Protein AF-A0A9P7PVK6-F1 (afdb_monomer_lite)

Sequence (314 aa):
MSELKLLRKELKEWRRRERVAKLEQEAAQERARAAKESARAAKESARADKESARAAKESARAAQERTRASREKHERLYGPWTVREYVEECHTLDGKIKVAAEFTLVTEGPVVDPGDRTRPRLIVPWKGFPQKQREILNKLPSDHKLPPDQAFPTRTDLRMSGGFMRRMLQPIESEYSLAMNREEAVTDPVESLMKEVRENAELMTSFGIDGDVKFERNVNHSGSTTHSHSTEPSGKNSIADEFCSIKRYPTGESEIVLAVQYKLPHELPLALLVAALDNTTELNLDTGIIDEDGEEFGPNNLLLQSSPNYFPPW

pLDDT: mean 74.03, std 19.31, range [25.23, 96.81]

Secondary structure (DSSP, 8-state):
--HHHHHHHHHHHHHHHHHHHHHHHHHHHHHHHHHHHHHHHHHHHHHHHHHHHHHHHHHHHHHHHHHHHHHHHHHHHHSPPBHHHHHHHHHHHHTTPPBP--------------TT----S-----TTHHHHHHHHHTTS-TTPBPP-SSSS--HHHHHTT-HHHHHHTS-B-SHHHHHHHHIIIIIHHHHHHHHHHHH-HHHHHHHT--EEEEEEE--------------S------SSSEEEEEEETTT--EEEEEEE----TTTS-HHHHHHHTTSSS---HHHHS--TTS---S-TTTSSS--S------

Foldseek 3Di:
DPVVVVVVVVVVVVVVVVVVVVVVVVVVVVVVVVVVVVVVVVVVVVVVVVVVVVVVVVVVVVVVVVVVVVVVVCCQFQNFDFQQRQVVLLVVLVVLAAADPDPPDPPPDPPPDCPPDDDAFFDEDPPCVVVVVVLLVVLRDRRDTQDNDPLRDTNCCSPPPHPLSVLLRDHPRDLVSVVSNCCSSPVSNVQSVVVVCQVDPSSCVSNVAQWHKDKDADPPDDDDDDDDDDPDDDDDDDPARMWIWTQHPPVRDIDTDDGHHGDGCLQPPPVNVVLRHVRPHTPPVVPQAADPVNPDGDRPDSPPPDDDDDDDDD

Organism: NCBI:txid1294629

Radius of gyration: 44.25 Å; chains: 1; bounding box: 104×49×149 Å

Structure (mmCIF, N/CA/C/O backbone):
data_AF-A0A9P7PVK6-F1
#
_entry.id   AF-A0A9P7PVK6-F1
#
loop_
_atom_site.group_PDB
_atom_site.id
_atom_site.type_symbol
_atom_site.label_atom_id
_atom_site.label_alt_id
_atom_site.label_comp_id
_atom_site.label_asym_id
_atom_site.label_entity_id
_atom_site.label_seq_id
_atom_site.pdbx_PDB_ins_code
_atom_site.Cartn_x
_atom_site.Cartn_y
_atom_site.Cartn_z
_atom_site.occupancy
_atom_site.B_iso_or_equiv
_atom_site.auth_seq_id
_atom_site.auth_comp_id
_atom_site.auth_asym_id
_atom_site.auth_atom_id
_atom_site.pdbx_PDB_model_num
ATOM 1 N N . MET A 1 1 ? -63.717 -12.917 101.588 1.00 56.19 1 MET A N 1
ATOM 2 C CA . MET A 1 1 ? -62.589 -11.982 101.313 1.00 56.19 1 MET A CA 1
ATOM 3 C C . MET A 1 1 ? -61.500 -12.554 100.385 1.00 56.19 1 MET A C 1
ATOM 5 O O . MET A 1 1 ? -60.755 -11.756 99.826 1.00 56.19 1 MET A O 1
ATOM 9 N N . SER A 1 2 ? -61.394 -13.881 100.190 1.00 70.50 2 SER A N 1
ATOM 10 C CA . SER A 1 2 ? -60.327 -14.515 99.383 1.00 70.50 2 SER A CA 1
ATOM 11 C C . SER A 1 2 ? -60.590 -14.497 97.861 1.00 70.50 2 SER A C 1
ATOM 13 O O . SER A 1 2 ? -59.737 -14.066 97.090 1.00 70.50 2 SER A O 1
ATOM 15 N N . GLU A 1 3 ? -61.806 -14.836 97.420 1.00 72.69 3 GLU A N 1
ATOM 16 C CA . GLU A 1 3 ? -62.153 -14.964 95.987 1.00 72.69 3 GLU A CA 1
ATOM 17 C C . GLU A 1 3 ? -62.162 -13.633 95.220 1.00 72.69 3 GLU A C 1
ATOM 19 O O . GLU A 1 3 ? -61.692 -13.544 94.089 1.00 72.69 3 GLU A O 1
ATOM 24 N N . LEU A 1 4 ? -62.616 -12.550 95.855 1.00 77.12 4 LEU A N 1
ATOM 25 C CA . LEU A 1 4 ? -62.683 -11.216 95.241 1.00 77.12 4 LEU A CA 1
ATOM 26 C C . LEU A 1 4 ? -61.283 -10.619 94.978 1.00 77.12 4 LEU A C 1
ATOM 28 O O . LEU A 1 4 ? -61.094 -9.825 94.055 1.00 77.12 4 LEU A O 1
ATOM 32 N N . LYS A 1 5 ? -60.276 -11.026 95.768 1.00 79.19 5 LYS A N 1
ATOM 33 C CA . LYS A 1 5 ? -58.863 -10.696 95.519 1.00 79.19 5 LYS A CA 1
ATOM 34 C C . LYS A 1 5 ? -58.293 -11.516 94.360 1.00 79.19 5 LYS A C 1
ATOM 36 O O . LYS A 1 5 ? -57.504 -10.970 93.588 1.00 79.19 5 LYS A O 1
ATOM 41 N N . LEU A 1 6 ? -58.709 -12.776 94.226 1.00 81.62 6 LEU A N 1
ATOM 42 C CA . LEU A 1 6 ? -58.293 -13.672 93.147 1.00 81.62 6 LEU A CA 1
ATOM 43 C C . LEU A 1 6 ? -58.815 -13.180 91.786 1.00 81.62 6 LEU A C 1
ATOM 45 O O . LEU A 1 6 ? -58.013 -12.917 90.894 1.00 81.62 6 LEU A O 1
ATOM 49 N N . LEU A 1 7 ? -60.114 -12.882 91.681 1.00 81.88 7 LEU A N 1
ATOM 50 C CA . LEU A 1 7 ? -60.740 -12.339 90.464 1.00 81.88 7 LEU A CA 1
ATOM 51 C C . LEU A 1 7 ? -60.149 -10.986 90.031 1.00 81.88 7 LEU A C 1
ATOM 53 O O . LEU A 1 7 ? -59.928 -10.737 88.847 1.00 81.88 7 LEU A O 1
ATOM 57 N N . ARG A 1 8 ? -59.820 -10.096 90.981 1.00 83.38 8 ARG A N 1
ATOM 58 C CA . ARG A 1 8 ? -59.115 -8.833 90.670 1.00 83.38 8 ARG A CA 1
ATOM 59 C C . ARG A 1 8 ? -57.700 -9.059 90.138 1.00 83.38 8 ARG A C 1
ATOM 61 O O . ARG A 1 8 ? -57.218 -8.248 89.344 1.00 83.38 8 ARG A O 1
ATOM 68 N N . LYS A 1 9 ? -57.020 -10.110 90.598 1.00 86.31 9 LYS A N 1
ATOM 69 C CA . LYS A 1 9 ? -55.680 -10.483 90.133 1.00 86.31 9 LYS A CA 1
ATOM 70 C C . LYS A 1 9 ? -55.752 -11.053 88.716 1.00 86.31 9 LYS A C 1
ATOM 72 O O . LYS A 1 9 ? -55.004 -10.599 87.857 1.00 86.31 9 LYS A O 1
ATOM 77 N N . GLU A 1 10 ? -56.714 -11.934 88.453 1.00 85.56 10 GLU A N 1
ATOM 78 C CA . GLU A 1 10 ? -56.974 -12.503 87.125 1.00 85.56 10 GLU A CA 1
ATOM 79 C C . GLU A 1 10 ? -57.381 -11.441 86.102 1.00 85.56 10 GLU A C 1
ATOM 81 O O . GLU A 1 10 ? -56.833 -11.412 85.004 1.00 85.56 10 GLU A O 1
ATOM 86 N N . LEU A 1 11 ? -58.247 -10.489 86.467 1.00 87.50 11 LEU A N 1
ATOM 87 C CA . LEU A 1 11 ? -58.632 -9.389 85.576 1.00 87.50 11 LEU A CA 1
ATOM 88 C C . LEU A 1 11 ? -57.443 -8.473 85.234 1.00 87.50 11 LEU A C 1
ATOM 90 O O . LEU A 1 11 ? -57.318 -7.995 84.104 1.00 87.50 11 LEU A O 1
ATOM 94 N N . LYS A 1 12 ? -56.545 -8.227 86.199 1.00 87.31 12 LYS A N 1
ATOM 95 C CA . LYS A 1 12 ? -55.296 -7.487 85.956 1.00 87.31 12 LYS A CA 1
ATOM 96 C C . LYS A 1 12 ? -54.350 -8.260 85.042 1.00 87.31 12 LYS A C 1
ATOM 98 O O . LYS A 1 12 ? -53.736 -7.645 84.171 1.00 87.31 12 LYS A O 1
ATOM 103 N N . GLU A 1 13 ? -54.232 -9.573 85.220 1.00 88.31 13 GLU A N 1
ATOM 104 C CA . GLU A 1 13 ? -53.440 -10.421 84.328 1.00 88.31 13 GLU A CA 1
ATOM 105 C C . GLU A 1 13 ? -54.018 -10.472 82.919 1.00 88.31 13 GLU A C 1
ATOM 107 O O . GLU A 1 13 ? -53.268 -10.323 81.958 1.00 88.31 13 GLU A O 1
ATOM 112 N N . TRP A 1 14 ? -55.335 -10.600 82.787 1.00 88.12 14 TRP A N 1
ATOM 113 C CA . TRP A 1 14 ? -56.027 -10.604 81.505 1.00 88.12 14 TRP A CA 1
ATOM 114 C C . TRP A 1 14 ? -55.814 -9.285 80.750 1.00 88.12 14 TRP A C 1
ATOM 116 O O . TRP A 1 14 ? -55.319 -9.303 79.626 1.00 88.12 14 TRP A O 1
ATOM 126 N N . ARG A 1 15 ? -56.002 -8.128 81.406 1.00 89.12 15 ARG A N 1
ATOM 127 C CA . ARG A 1 15 ? -55.674 -6.811 80.818 1.00 89.12 15 ARG A CA 1
ATOM 128 C C . ARG A 1 15 ? -54.185 -6.643 80.501 1.00 89.12 15 ARG A C 1
ATOM 130 O O . ARG A 1 15 ? -53.811 -5.861 79.627 1.00 89.12 15 ARG A O 1
ATOM 137 N N . ARG A 1 16 ? -53.294 -7.313 81.240 1.00 87.75 16 ARG A N 1
ATOM 138 C CA . ARG A 1 16 ? -51.858 -7.321 80.927 1.00 87.75 16 ARG A CA 1
ATOM 139 C C . ARG A 1 16 ? -51.593 -8.133 79.660 1.00 87.75 16 ARG A C 1
ATOM 141 O O . ARG A 1 16 ? -50.877 -7.635 78.804 1.00 87.75 16 ARG A O 1
ATOM 148 N N . ARG A 1 17 ? -52.194 -9.318 79.526 1.00 89.12 17 ARG A N 1
ATOM 149 C CA . ARG A 1 17 ? -52.084 -10.177 78.336 1.00 89.12 17 ARG A CA 1
ATOM 150 C C . ARG A 1 17 ? -52.669 -9.503 77.098 1.00 89.12 17 ARG A C 1
ATOM 152 O O . ARG A 1 17 ? -52.026 -9.516 76.063 1.00 89.12 17 ARG A O 1
ATOM 159 N N . GLU A 1 18 ? -53.813 -8.837 77.225 1.00 91.12 18 GLU A N 1
ATOM 160 C CA . GLU A 1 18 ? -54.447 -8.104 76.124 1.00 91.12 18 GLU A CA 1
ATOM 161 C C . GLU A 1 18 ? -53.584 -6.927 75.635 1.00 91.12 18 GLU A C 1
ATOM 163 O O . GLU A 1 18 ? -53.382 -6.761 74.434 1.00 91.12 18 GLU A O 1
ATOM 168 N N . ARG A 1 19 ? -52.987 -6.149 76.552 1.00 90.81 19 ARG A N 1
ATOM 169 C CA . ARG A 1 19 ? -52.031 -5.090 76.177 1.00 90.81 19 ARG A CA 1
ATOM 170 C C . ARG A 1 19 ? -50.767 -5.645 75.529 1.00 90.81 19 ARG A C 1
ATOM 172 O O . ARG A 1 19 ? -50.288 -5.050 74.574 1.00 90.81 19 ARG A O 1
ATOM 179 N N . VAL A 1 20 ? -50.233 -6.756 76.039 1.00 92.00 20 VAL A N 1
ATOM 180 C CA . VAL A 1 20 ? -49.061 -7.415 75.445 1.00 92.00 20 VAL A CA 1
ATOM 181 C C . VAL A 1 20 ? -49.390 -7.917 74.039 1.00 92.00 20 VAL A C 1
ATOM 183 O O . VAL A 1 20 ? -48.661 -7.584 73.118 1.00 92.00 20 VAL A O 1
ATOM 186 N N . ALA A 1 21 ? -50.524 -8.593 73.844 1.00 91.56 21 ALA A N 1
ATOM 187 C CA . ALA A 1 21 ? -50.959 -9.070 72.531 1.00 91.56 21 ALA A CA 1
ATOM 188 C C . ALA A 1 21 ? -51.165 -7.920 71.529 1.00 91.56 21 ALA A C 1
ATOM 190 O O . ALA A 1 21 ? -50.793 -8.035 70.363 1.00 91.56 21 ALA A O 1
ATOM 191 N N . LYS A 1 22 ? -51.713 -6.785 71.982 1.00 92.75 22 LYS A N 1
ATOM 192 C CA . LYS A 1 22 ? -51.885 -5.597 71.137 1.00 92.75 22 LYS A CA 1
ATOM 193 C C . LYS A 1 22 ? -50.542 -4.977 70.735 1.00 92.75 22 LYS A C 1
ATOM 195 O O . LYS A 1 22 ? -50.348 -4.670 69.563 1.00 92.75 22 LYS A O 1
ATOM 200 N N . LEU A 1 23 ? -49.600 -4.866 71.675 1.00 92.69 23 LEU A N 1
ATOM 201 C CA . LEU A 1 23 ? -48.239 -4.392 71.400 1.00 92.69 23 LEU A CA 1
ATOM 202 C C . LEU A 1 23 ? -47.465 -5.354 70.487 1.00 92.69 23 LEU A C 1
ATOM 204 O O . LEU A 1 23 ? -46.741 -4.910 69.603 1.00 92.69 23 LEU A O 1
ATOM 208 N N . GLU A 1 24 ? -47.636 -6.666 70.657 1.00 92.81 24 GLU A N 1
ATOM 209 C CA . GLU A 1 24 ? -47.054 -7.680 69.772 1.00 92.81 24 GLU A CA 1
ATOM 210 C C . GLU A 1 24 ? -47.624 -7.582 68.354 1.00 92.81 24 GLU A C 1
ATOM 212 O O . GLU A 1 24 ? -46.875 -7.680 67.383 1.00 92.81 24 GLU A O 1
ATOM 217 N N . GLN A 1 25 ? -48.930 -7.332 68.219 1.00 92.69 25 GLN A N 1
ATOM 218 C CA . GLN A 1 25 ? -49.576 -7.131 66.924 1.00 92.69 25 GLN A CA 1
ATOM 219 C C . GLN A 1 25 ? -49.090 -5.846 66.237 1.00 92.69 25 GLN A C 1
ATOM 221 O O . GLN A 1 25 ? -48.796 -5.869 65.041 1.00 92.69 25 GLN A O 1
ATOM 226 N N . GLU A 1 26 ? -48.972 -4.742 66.976 1.00 93.12 26 GLU A N 1
ATOM 227 C CA . GLU A 1 26 ? -48.429 -3.473 66.474 1.00 93.12 26 GLU A CA 1
ATOM 228 C C . GLU A 1 26 ? -46.958 -3.630 66.050 1.00 93.12 26 GLU A C 1
ATOM 230 O O . GLU A 1 26 ? -46.606 -3.283 64.921 1.00 93.12 26 GLU A O 1
ATOM 235 N N . ALA A 1 27 ? -46.126 -4.276 66.875 1.00 93.12 27 ALA A N 1
ATOM 236 C CA . ALA A 1 27 ? -44.731 -4.574 66.547 1.00 93.12 27 ALA A CA 1
ATOM 237 C C . ALA A 1 27 ? -44.596 -5.514 65.334 1.00 93.12 27 ALA A C 1
ATOM 239 O O . ALA A 1 27 ? -43.695 -5.348 64.509 1.00 93.12 27 ALA A O 1
ATOM 240 N N . ALA A 1 28 ? -45.489 -6.497 65.182 1.00 93.00 28 ALA A N 1
ATOM 241 C CA . ALA A 1 28 ? -45.516 -7.374 64.014 1.00 93.00 28 ALA A CA 1
ATOM 242 C C . ALA A 1 28 ? -45.906 -6.614 62.735 1.00 93.00 28 ALA A C 1
ATOM 244 O O . ALA A 1 28 ? -45.304 -6.836 61.681 1.00 93.00 28 ALA A O 1
ATOM 245 N N . GLN A 1 29 ? -46.870 -5.691 62.815 1.00 92.94 29 GLN A N 1
ATOM 246 C CA . GLN A 1 29 ? -47.240 -4.836 61.685 1.00 92.94 29 GLN A CA 1
ATOM 247 C C . GLN A 1 29 ? -46.110 -3.885 61.290 1.00 92.94 29 GLN A C 1
ATOM 249 O O . GLN A 1 29 ? -45.849 -3.718 60.099 1.00 92.94 29 GLN A O 1
ATOM 254 N N . GLU A 1 30 ? -45.423 -3.287 62.261 1.00 92.88 30 GLU A N 1
ATOM 255 C CA . GLU A 1 30 ? -44.281 -2.408 62.013 1.00 92.88 30 GLU A CA 1
ATOM 256 C C . GLU A 1 30 ? -43.120 -3.174 61.365 1.00 92.88 30 GLU A C 1
ATOM 258 O O . GLU A 1 30 ? -42.620 -2.764 60.317 1.00 92.88 30 GLU A O 1
ATOM 263 N N . ARG A 1 31 ? -42.785 -4.365 61.885 1.00 92.94 31 ARG A N 1
ATOM 264 C CA . ARG A 1 31 ? -41.799 -5.271 61.267 1.00 92.94 31 ARG A CA 1
ATOM 265 C C . ARG A 1 31 ? -42.179 -5.648 59.835 1.00 92.94 31 ARG A C 1
ATOM 267 O O . ARG A 1 31 ? -41.320 -5.651 58.956 1.00 92.94 31 ARG A O 1
ATOM 274 N N . ALA A 1 32 ? -43.456 -5.925 59.569 1.00 93.94 32 ALA A N 1
ATOM 275 C CA . ALA A 1 32 ? -43.928 -6.247 58.224 1.00 93.94 32 ALA A CA 1
ATOM 276 C C . ALA A 1 32 ? -43.844 -5.049 57.259 1.00 93.94 32 ALA A C 1
ATOM 278 O O . ALA A 1 32 ? -43.557 -5.235 56.073 1.00 93.94 32 ALA A O 1
ATOM 279 N N . ARG A 1 33 ? -44.078 -3.820 57.741 1.00 93.94 33 ARG A N 1
ATOM 280 C CA . ARG A 1 33 ? -43.909 -2.590 56.945 1.00 93.94 33 ARG A CA 1
ATOM 281 C C . ARG A 1 33 ? -42.435 -2.335 56.637 1.00 93.94 33 ARG A C 1
ATOM 283 O O . ARG A 1 33 ? -42.104 -2.185 55.463 1.00 93.94 33 ARG A O 1
ATOM 290 N N . ALA A 1 34 ? -41.566 -2.409 57.644 1.00 93.81 34 ALA A N 1
ATOM 291 C CA . ALA A 1 34 ? -40.121 -2.257 57.480 1.00 93.81 34 ALA A CA 1
ATOM 292 C C . ALA A 1 34 ? -39.539 -3.301 56.507 1.00 93.81 34 ALA A C 1
ATOM 294 O O . ALA A 1 34 ? -38.754 -2.964 55.623 1.00 93.81 34 ALA A O 1
ATOM 295 N N . ALA A 1 35 ? -39.988 -4.559 56.590 1.00 94.25 35 ALA A N 1
ATOM 296 C CA . ALA A 1 35 ? -39.577 -5.608 55.656 1.00 94.25 35 ALA A CA 1
ATOM 297 C C . ALA A 1 35 ? -40.027 -5.325 54.210 1.00 94.25 35 ALA A C 1
ATOM 299 O O . ALA A 1 35 ? -39.260 -5.536 53.272 1.00 94.25 35 ALA A O 1
ATOM 300 N N . LYS A 1 36 ? -41.252 -4.813 54.006 1.00 94.50 36 LYS A N 1
ATOM 301 C CA . LYS A 1 36 ? -41.738 -4.419 52.670 1.00 94.50 36 LYS A CA 1
ATOM 302 C C . LYS A 1 36 ? -40.951 -3.247 52.090 1.00 94.50 36 LYS A C 1
ATOM 304 O O . LYS A 1 36 ? -40.698 -3.234 50.888 1.00 94.50 36 LYS A O 1
ATOM 309 N N . GLU A 1 37 ? -40.597 -2.271 52.914 1.00 94.00 37 GLU A N 1
ATOM 310 C CA . GLU A 1 37 ? -39.823 -1.103 52.494 1.00 94.00 37 GLU A CA 1
ATOM 311 C C . GLU A 1 37 ? -38.382 -1.486 52.144 1.00 94.00 37 GLU A C 1
ATOM 313 O O . GLU A 1 37 ? -37.917 -1.172 51.050 1.00 94.00 37 GLU A O 1
ATOM 318 N N . SER A 1 38 ? -37.736 -2.298 52.986 1.00 91.44 38 SER A N 1
ATOM 319 C CA . SER A 1 38 ? -36.421 -2.881 52.697 1.00 91.44 38 SER A CA 1
ATOM 320 C C . SER A 1 38 ? -36.430 -3.706 51.403 1.00 91.44 38 SER A C 1
ATOM 322 O O . SER A 1 38 ? -35.553 -3.544 50.556 1.00 91.44 38 SER A O 1
ATOM 324 N N . ALA A 1 39 ? -37.469 -4.520 51.175 1.00 94.75 39 ALA A N 1
ATOM 325 C CA . ALA A 1 39 ? -37.612 -5.284 49.936 1.00 94.75 39 ALA A CA 1
ATOM 326 C C . ALA A 1 39 ? -37.813 -4.391 48.695 1.00 94.75 39 ALA A C 1
ATOM 328 O O . ALA A 1 39 ? -37.337 -4.726 47.608 1.00 94.75 39 ALA A O 1
ATOM 329 N N . ARG A 1 40 ? -38.511 -3.252 48.831 1.00 94.56 40 ARG A N 1
ATOM 330 C CA . ARG A 1 40 ? -38.657 -2.266 47.746 1.00 94.56 40 ARG A CA 1
ATOM 331 C C . ARG A 1 40 ? -37.328 -1.585 47.434 1.00 94.56 40 ARG A C 1
ATOM 333 O O . ARG A 1 40 ? -36.947 -1.577 46.267 1.00 94.56 40 ARG A O 1
ATOM 340 N N . ALA A 1 41 ? -36.612 -1.119 48.455 1.00 94.62 41 ALA A N 1
ATOM 341 C CA . ALA A 1 41 ? -35.295 -0.504 48.304 1.00 94.62 41 ALA A CA 1
ATOM 342 C C . ALA A 1 41 ? -34.288 -1.469 47.653 1.00 94.62 41 ALA A C 1
ATOM 344 O O . ALA A 1 41 ? -33.599 -1.103 46.703 1.00 94.62 41 ALA A O 1
ATOM 345 N N . ALA A 1 42 ? -34.270 -2.740 48.072 1.00 94.44 42 ALA A N 1
ATOM 346 C CA . ALA A 1 42 ? -33.420 -3.764 47.464 1.00 94.44 42 ALA A CA 1
ATOM 347 C C . ALA A 1 42 ? -33.758 -4.005 45.981 1.00 94.44 42 ALA A C 1
ATOM 349 O O . ALA A 1 42 ? -32.864 -4.154 45.148 1.00 94.44 42 ALA A O 1
ATOM 350 N N . LYS A 1 43 ? -35.049 -4.009 45.620 1.00 94.94 43 LYS A N 1
ATOM 351 C CA . LYS A 1 43 ? -35.490 -4.165 44.226 1.00 94.94 43 LYS A CA 1
ATOM 352 C C . LYS A 1 43 ? -35.118 -2.961 43.359 1.00 94.94 43 LYS A C 1
ATOM 354 O O . LYS A 1 43 ? -34.835 -3.140 42.177 1.00 94.94 43 LYS A O 1
ATOM 359 N N . GLU A 1 44 ? -35.157 -1.759 43.918 1.00 94.62 44 GLU A N 1
ATOM 360 C CA . GLU A 1 44 ? -34.766 -0.530 43.230 1.00 94.62 44 GLU A CA 1
ATOM 361 C C . GLU A 1 44 ? -33.250 -0.465 43.016 1.00 94.62 44 GLU A C 1
ATOM 363 O O . GLU A 1 44 ? -32.819 -0.277 41.880 1.00 94.62 44 GLU A O 1
ATOM 368 N N . SER A 1 45 ? -32.453 -0.783 44.043 1.00 92.62 45 SER A N 1
ATOM 369 C CA . SER A 1 45 ? -30.995 -0.929 43.915 1.00 92.62 45 SER A CA 1
ATOM 370 C C . SER A 1 45 ? -30.631 -1.963 42.848 1.00 92.62 45 SER A C 1
ATOM 372 O O . SER A 1 45 ? -29.878 -1.665 41.930 1.00 92.62 45 SER A O 1
ATOM 374 N N . ALA A 1 46 ? -31.260 -3.144 42.868 1.00 95.12 46 ALA A N 1
ATOM 375 C CA . ALA A 1 46 ? -31.005 -4.179 41.866 1.00 95.12 46 ALA A CA 1
ATOM 376 C C . ALA A 1 46 ? -31.388 -3.753 40.434 1.00 95.12 46 ALA A C 1
ATOM 378 O O . ALA A 1 46 ? -30.817 -4.249 39.459 1.00 95.12 46 ALA A O 1
ATOM 379 N N . ARG A 1 47 ? -32.371 -2.854 40.272 1.00 95.25 47 ARG A N 1
ATOM 380 C CA . ARG A 1 47 ? -32.711 -2.268 38.965 1.00 95.25 47 ARG A CA 1
ATOM 381 C C . ARG A 1 47 ? -31.651 -1.268 38.518 1.00 95.25 47 ARG A C 1
ATOM 383 O O . ARG A 1 47 ? -31.224 -1.368 37.370 1.00 95.25 47 ARG A O 1
ATOM 390 N N . ALA A 1 48 ? -31.211 -0.385 39.412 1.00 95.25 48 ALA A N 1
ATOM 391 C CA . ALA A 1 48 ? -30.144 0.574 39.143 1.00 95.25 48 ALA A CA 1
ATOM 392 C C . ALA A 1 48 ? -28.827 -0.135 38.780 1.00 95.25 48 ALA A C 1
ATOM 394 O O . ALA A 1 48 ? -28.205 0.203 37.775 1.00 95.25 48 ALA A O 1
ATOM 395 N N . ASP A 1 49 ? -28.461 -1.195 39.505 1.00 95.00 49 ASP A N 1
ATOM 396 C CA . ASP A 1 49 ? -27.270 -2.002 39.214 1.00 95.00 49 ASP A CA 1
ATOM 397 C C . ASP A 1 49 ? -27.364 -2.665 37.835 1.00 95.00 49 ASP A C 1
ATOM 399 O O . ASP A 1 49 ? -26.402 -2.684 37.065 1.00 95.00 49 ASP A O 1
ATOM 403 N N . LYS A 1 50 ? -28.547 -3.180 37.476 1.00 95.69 50 LYS A N 1
ATOM 404 C CA . LYS A 1 50 ? -28.785 -3.792 36.163 1.00 95.69 50 LYS A CA 1
ATOM 405 C C . LYS A 1 50 ? -28.727 -2.770 35.027 1.00 95.69 50 LYS A C 1
ATOM 407 O O . LYS A 1 50 ? -28.273 -3.114 33.936 1.00 95.69 50 LYS A O 1
ATOM 412 N N . GLU A 1 51 ? -29.209 -1.553 35.250 1.00 94.94 51 GLU A N 1
ATOM 413 C CA . GLU A 1 51 ? -29.141 -0.460 34.279 1.00 94.94 51 GLU A CA 1
ATOM 414 C C . GLU A 1 51 ? -27.704 0.038 34.103 1.00 94.94 51 GLU A C 1
ATOM 416 O O . GLU A 1 51 ? -27.215 0.089 32.975 1.00 94.94 51 GLU A O 1
ATOM 421 N N . SER A 1 52 ? -26.985 0.260 35.205 1.00 93.62 52 SER A N 1
ATOM 422 C CA . SER A 1 52 ? -25.560 0.604 35.202 1.00 93.62 52 SER A CA 1
ATOM 423 C C . SER A 1 52 ? -24.720 -0.463 34.491 1.00 93.62 52 SER A C 1
ATOM 425 O O . SER A 1 52 ? -23.925 -0.151 33.604 1.00 93.62 52 SER A O 1
ATOM 427 N N . ALA A 1 53 ? -24.968 -1.749 34.764 1.00 96.06 53 ALA A N 1
ATOM 428 C CA . ALA A 1 53 ? -24.291 -2.851 34.081 1.00 96.06 53 ALA A CA 1
ATOM 429 C C . ALA A 1 53 ? -24.596 -2.899 32.571 1.00 96.06 53 ALA A C 1
ATOM 431 O O . ALA A 1 53 ? -23.729 -3.258 31.771 1.00 96.06 53 ALA A O 1
ATOM 432 N N . ARG A 1 54 ? -25.818 -2.537 32.154 1.00 95.88 54 ARG A N 1
ATOM 433 C CA . ARG A 1 54 ? -26.181 -2.432 30.730 1.00 95.88 54 ARG A CA 1
ATOM 434 C C . ARG A 1 54 ? -25.464 -1.266 30.059 1.00 95.88 54 ARG A C 1
ATOM 436 O O . ARG A 1 54 ? -24.854 -1.487 29.016 1.00 95.88 54 ARG A O 1
ATOM 443 N N . ALA A 1 55 ? -25.476 -0.088 30.680 1.00 95.88 55 ALA A N 1
ATOM 444 C CA . ALA A 1 55 ? -24.778 1.094 30.182 1.00 95.88 55 ALA A CA 1
ATOM 445 C C . ALA A 1 55 ? -23.262 0.851 30.072 1.00 95.88 55 ALA A C 1
ATOM 447 O O . ALA A 1 55 ? -22.650 1.160 29.051 1.00 95.88 55 ALA A O 1
ATOM 448 N N . ALA A 1 56 ? -22.659 0.200 31.073 1.00 96.25 56 ALA A N 1
ATOM 449 C CA . ALA A 1 56 ? -21.250 -0.185 31.046 1.00 96.25 56 ALA A CA 1
ATOM 450 C C . ALA A 1 56 ? -20.939 -1.159 29.896 1.00 96.25 56 ALA A C 1
ATOM 452 O O . ALA A 1 56 ? -19.943 -0.995 29.191 1.00 96.25 56 ALA A O 1
ATOM 453 N N . LYS A 1 57 ? -21.808 -2.150 29.657 1.00 96.62 57 LYS A N 1
ATOM 454 C CA . LYS A 1 57 ? -21.651 -3.105 28.551 1.00 96.62 57 LYS A CA 1
ATOM 455 C C . LYS A 1 57 ? -21.779 -2.440 27.179 1.00 96.62 57 LYS A C 1
ATOM 457 O O . LYS A 1 57 ? -21.061 -2.816 26.257 1.00 96.62 57 LYS A O 1
ATOM 462 N N . GLU A 1 58 ? -22.695 -1.491 27.029 1.00 96.06 58 GLU A N 1
ATOM 463 C CA . GLU A 1 58 ? -22.879 -0.740 25.787 1.00 96.06 58 GLU A CA 1
ATOM 464 C C . GLU A 1 58 ? -21.686 0.177 25.501 1.00 96.06 58 GLU A C 1
ATOM 466 O O . GLU A 1 58 ? -21.119 0.120 24.412 1.00 96.06 58 GLU A O 1
ATOM 471 N N . SER A 1 59 ? -21.220 0.915 26.511 1.00 94.62 59 SER A N 1
ATOM 472 C CA . SER A 1 59 ? -20.009 1.737 26.420 1.00 94.62 59 SER A CA 1
ATOM 473 C C . SER A 1 59 ? -18.773 0.903 26.056 1.00 94.62 59 SER A C 1
ATOM 475 O O . SER A 1 59 ? -18.015 1.266 25.156 1.00 94.62 59 SER A O 1
ATOM 477 N N . ALA A 1 60 ? -18.608 -0.276 26.669 1.00 96.62 60 ALA A N 1
ATOM 478 C CA . ALA A 1 60 ? -17.517 -1.193 26.341 1.00 96.62 60 ALA A CA 1
ATOM 479 C C . ALA A 1 60 ? -17.575 -1.688 24.884 1.00 96.62 60 ALA A C 1
ATOM 481 O O . ALA A 1 60 ? -16.543 -1.766 24.218 1.00 96.62 60 ALA A O 1
ATOM 482 N N . ARG A 1 61 ? -18.775 -1.982 24.361 1.00 96.81 61 ARG A N 1
ATOM 483 C CA . ARG A 1 61 ? -18.963 -2.366 22.951 1.00 96.81 61 ARG A CA 1
ATOM 484 C C . ARG A 1 61 ? -18.613 -1.223 22.004 1.00 96.81 61 ARG A C 1
ATOM 486 O O . ARG A 1 61 ? -17.853 -1.445 21.067 1.00 96.81 61 ARG A O 1
ATOM 493 N N . ALA A 1 62 ? -19.093 -0.013 22.283 1.00 96.69 62 ALA A N 1
ATOM 494 C CA . ALA A 1 62 ? -18.780 1.166 21.479 1.00 96.69 62 ALA A CA 1
ATOM 495 C C . ALA A 1 62 ? -17.269 1.474 21.474 1.00 96.69 62 ALA A C 1
ATOM 497 O O . ALA A 1 62 ? -16.693 1.784 20.431 1.00 96.69 62 ALA A O 1
ATOM 498 N N . ALA A 1 63 ? -16.592 1.328 22.619 1.00 96.44 63 ALA A N 1
ATOM 499 C CA . ALA A 1 63 ? -15.142 1.494 22.719 1.00 96.44 63 ALA A CA 1
ATOM 500 C C . ALA A 1 63 ? -14.371 0.424 21.924 1.00 96.44 63 ALA A C 1
ATOM 502 O O . ALA A 1 63 ? -13.389 0.741 21.241 1.00 96.44 63 ALA A O 1
ATOM 503 N N . GLN A 1 64 ? -14.830 -0.832 21.963 1.00 96.44 64 GLN A N 1
ATOM 504 C CA . GLN A 1 64 ? -14.247 -1.925 21.185 1.00 96.44 64 GLN A CA 1
ATOM 505 C C . GLN A 1 64 ? -14.414 -1.690 19.679 1.00 96.44 64 GLN A C 1
ATOM 507 O O . GLN A 1 64 ? -13.454 -1.840 18.924 1.00 96.44 64 GLN A O 1
ATOM 512 N N . GLU A 1 65 ? -15.605 -1.283 19.244 1.00 95.94 65 GLU A N 1
ATOM 513 C CA . GLU A 1 65 ? -15.892 -0.979 17.842 1.00 95.94 65 GLU A CA 1
ATOM 514 C C . GLU A 1 65 ? -15.058 0.203 17.342 1.00 95.94 65 GLU A C 1
ATOM 516 O O . GLU A 1 65 ? -14.449 0.121 16.278 1.00 95.94 65 GLU A O 1
ATOM 521 N N . ARG A 1 66 ? -14.912 1.261 18.148 1.00 95.81 66 ARG A N 1
ATOM 522 C CA . ARG A 1 66 ? -14.053 2.405 17.813 1.00 95.81 66 ARG A CA 1
ATOM 523 C C . ARG A 1 66 ? -12.583 2.010 17.688 1.00 95.81 66 ARG A C 1
ATOM 525 O O . ARG A 1 66 ? -11.901 2.463 16.771 1.00 95.81 66 ARG A O 1
ATOM 532 N N . THR A 1 67 ? -12.100 1.146 18.579 1.00 96.12 67 THR A N 1
ATOM 533 C CA . THR A 1 67 ? -10.733 0.606 18.509 1.00 96.12 67 THR A CA 1
ATOM 534 C C . THR A 1 67 ? -10.538 -0.223 17.243 1.00 96.12 67 THR A C 1
ATOM 536 O O . THR A 1 67 ? -9.546 -0.052 16.536 1.00 96.12 67 THR A O 1
ATOM 539 N N . ARG A 1 68 ? -11.510 -1.082 16.917 1.00 96.00 68 ARG A N 1
ATOM 540 C CA . ARG A 1 68 ? -11.496 -1.894 15.700 1.00 96.00 68 ARG A CA 1
ATOM 541 C C . ARG A 1 68 ? -11.495 -1.025 14.445 1.00 96.00 68 ARG A C 1
ATOM 543 O O . ARG A 1 68 ? -10.618 -1.201 13.609 1.00 96.00 68 ARG A O 1
ATOM 550 N N . ALA A 1 69 ? -12.395 -0.050 14.355 1.00 95.62 69 ALA A N 1
ATOM 551 C CA . ALA A 1 69 ? -12.466 0.877 13.231 1.00 95.62 69 ALA A CA 1
ATOM 552 C C . ALA A 1 69 ? -11.171 1.693 13.078 1.00 95.62 69 ALA A C 1
ATOM 554 O O . ALA A 1 69 ? -10.697 1.908 11.965 1.00 95.62 69 ALA A O 1
ATOM 555 N N . SER A 1 70 ? -10.556 2.114 14.190 1.00 94.19 70 SER A N 1
ATOM 556 C CA . SER A 1 70 ? -9.262 2.804 14.166 1.00 94.19 70 SER A CA 1
ATOM 557 C C . SER A 1 70 ? -8.150 1.901 13.635 1.00 94.19 70 SER A C 1
ATOM 559 O O . SER A 1 70 ? -7.333 2.354 12.837 1.00 94.19 70 SER A O 1
ATOM 561 N N . ARG A 1 71 ? -8.127 0.627 14.045 1.00 93.38 71 ARG A N 1
ATOM 562 C CA . ARG A 1 71 ? -7.148 -0.352 13.562 1.00 93.38 71 ARG A CA 1
ATOM 563 C C . ARG A 1 71 ? -7.345 -0.653 12.080 1.00 93.38 71 ARG A C 1
ATOM 565 O O . ARG A 1 71 ? -6.374 -0.640 11.340 1.00 93.38 71 ARG A O 1
ATOM 572 N N . GLU A 1 72 ? -8.583 -0.862 11.641 1.00 92.88 72 GLU A N 1
ATOM 573 C CA . GLU A 1 72 ? -8.916 -1.095 10.230 1.00 92.88 72 GLU A CA 1
ATOM 574 C C . GLU A 1 72 ? -8.562 0.120 9.363 1.00 92.88 72 GLU A C 1
ATOM 576 O O . GLU A 1 72 ? -8.001 -0.035 8.282 1.00 92.88 72 GLU A O 1
ATOM 581 N N . LYS A 1 73 ? -8.807 1.344 9.850 1.00 90.25 73 LYS A N 1
ATOM 582 C CA . LYS A 1 73 ? -8.386 2.570 9.159 1.00 90.25 73 LYS A CA 1
ATOM 583 C C . LYS A 1 73 ? -6.864 2.687 9.082 1.00 90.25 73 LYS A C 1
ATOM 585 O O . LYS A 1 73 ? -6.351 3.075 8.039 1.00 90.25 73 LYS A O 1
ATOM 590 N N . HIS A 1 74 ? -6.155 2.372 10.164 1.00 89.62 74 HIS A N 1
ATOM 591 C CA . HIS A 1 74 ? -4.696 2.394 10.181 1.00 89.62 74 HIS A CA 1
ATOM 592 C C . HIS A 1 74 ? -4.113 1.361 9.210 1.00 89.62 74 HIS A C 1
ATOM 594 O O . HIS A 1 74 ? -3.280 1.712 8.384 1.00 89.62 74 HIS A O 1
ATOM 600 N N . GLU A 1 75 ? -4.600 0.119 9.248 1.00 89.06 75 GLU A N 1
ATOM 601 C CA . GLU A 1 75 ? -4.217 -0.942 8.308 1.00 89.06 75 GLU A CA 1
ATOM 602 C C . GLU A 1 75 ? -4.496 -0.524 6.860 1.00 89.06 75 GLU A C 1
ATOM 604 O O . GLU A 1 75 ? -3.657 -0.683 5.984 1.00 89.06 75 GLU A O 1
ATOM 609 N N . ARG A 1 76 ? -5.645 0.105 6.602 1.00 85.69 76 ARG A N 1
ATOM 610 C CA . ARG A 1 76 ? -5.985 0.606 5.269 1.00 85.69 76 ARG A CA 1
ATOM 611 C C . ARG A 1 76 ? -5.072 1.734 4.790 1.00 85.69 76 ARG A C 1
ATOM 613 O O . ARG A 1 76 ? -4.983 1.930 3.590 1.00 85.69 76 ARG A O 1
ATOM 620 N N . LEU A 1 77 ? -4.468 2.526 5.672 1.00 86.00 77 LEU A N 1
ATOM 621 C CA . LEU A 1 77 ? -3.670 3.702 5.290 1.00 86.00 77 LEU A CA 1
ATOM 622 C C . LEU A 1 77 ? -2.161 3.440 5.283 1.00 86.00 77 LEU A C 1
ATOM 624 O O . LEU A 1 77 ? -1.448 4.042 4.481 1.00 86.00 77 LEU A O 1
ATOM 628 N N . TYR A 1 78 ? -1.700 2.557 6.165 1.00 85.56 78 TYR A N 1
ATOM 629 C CA . TYR A 1 78 ? -0.285 2.293 6.438 1.00 85.56 78 TYR A CA 1
ATOM 630 C C . TYR A 1 78 ? 0.080 0.809 6.334 1.00 85.56 78 TYR A C 1
ATOM 632 O O . TYR A 1 78 ? 1.241 0.454 6.507 1.00 85.56 78 TYR A O 1
ATOM 640 N N . GLY A 1 79 ? -0.899 -0.066 6.101 1.00 87.19 79 GLY A N 1
ATOM 641 C CA . GLY A 1 79 ? -0.641 -1.471 5.823 1.00 87.19 79 GLY A CA 1
ATOM 642 C C . GLY A 1 79 ? 0.023 -1.659 4.457 1.00 87.19 79 GLY A C 1
ATOM 643 O O . GLY A 1 79 ? -0.005 -0.749 3.618 1.00 87.19 79 GLY A O 1
ATOM 644 N N . PRO A 1 80 ? 0.598 -2.847 4.218 1.00 88.50 80 PRO A N 1
ATOM 645 C CA . PRO A 1 80 ? 1.287 -3.149 2.974 1.00 88.50 80 PRO A CA 1
ATOM 646 C C . PRO A 1 80 ? 0.346 -3.021 1.775 1.00 88.50 80 PRO A C 1
ATOM 648 O O . PRO A 1 80 ? -0.883 -3.160 1.874 1.00 88.50 80 PRO A O 1
ATOM 651 N N . TRP A 1 81 ? 0.930 -2.739 0.623 1.00 88.00 81 TRP A N 1
ATOM 652 C CA . TRP A 1 81 ? 0.219 -2.804 -0.642 1.00 88.00 81 TRP A CA 1
ATOM 653 C C . TRP A 1 81 ? 0.087 -4.246 -1.086 1.00 88.00 81 TRP A C 1
ATOM 655 O O . TRP A 1 81 ? 1.004 -5.036 -0.888 1.00 88.00 81 TRP A O 1
ATOM 665 N N . THR A 1 82 ? -1.015 -4.588 -1.738 1.00 89.19 82 THR A N 1
ATOM 666 C CA . THR A 1 82 ? -0.955 -5.678 -2.711 1.00 89.19 82 THR A CA 1
ATOM 667 C C . THR A 1 82 ? -0.377 -5.158 -4.025 1.00 89.19 82 THR A C 1
ATOM 669 O O . THR A 1 82 ? -0.518 -3.973 -4.340 1.00 89.19 82 THR A O 1
ATOM 672 N N . VAL A 1 83 ? 0.238 -6.039 -4.815 1.00 85.44 83 VAL A N 1
ATOM 673 C CA . VAL A 1 83 ? 0.737 -5.709 -6.163 1.00 85.44 83 VAL A CA 1
ATOM 674 C C . VAL A 1 83 ? -0.350 -5.034 -7.000 1.00 85.44 83 VAL A C 1
ATOM 676 O O . VAL A 1 83 ? -0.096 -4.013 -7.635 1.00 85.44 83 VAL A O 1
ATOM 679 N N . ARG A 1 84 ? -1.581 -5.561 -6.962 1.00 87.56 84 ARG A N 1
ATOM 680 C CA . ARG A 1 84 ? -2.716 -4.973 -7.684 1.00 87.56 84 ARG A CA 1
ATOM 681 C C . ARG A 1 84 ? -2.989 -3.537 -7.256 1.00 87.56 84 ARG A C 1
ATOM 683 O O . ARG A 1 84 ? -3.059 -2.662 -8.110 1.00 87.56 84 ARG A O 1
ATOM 690 N N . GLU A 1 85 ? -3.161 -3.307 -5.956 1.00 88.50 85 GLU A N 1
ATOM 691 C CA . GLU A 1 85 ? -3.511 -1.979 -5.447 1.00 88.50 85 GLU A CA 1
ATOM 692 C C . GLU A 1 85 ? -2.429 -0.948 -5.770 1.00 88.50 85 GLU A C 1
ATOM 694 O O . GLU A 1 85 ? -2.756 0.185 -6.109 1.00 88.50 85 GLU A O 1
ATOM 699 N N . TYR A 1 86 ? -1.154 -1.338 -5.680 1.00 85.12 86 TYR A N 1
ATOM 700 C CA . TYR A 1 86 ? -0.042 -0.451 -6.006 1.00 85.12 86 TYR A CA 1
ATOM 701 C C . TYR A 1 86 ? -0.046 -0.070 -7.491 1.00 85.12 86 TYR A C 1
ATOM 703 O O . TYR A 1 86 ? -0.028 1.112 -7.822 1.00 85.12 86 TYR A O 1
ATOM 711 N N . VAL A 1 87 ? -0.162 -1.054 -8.391 1.00 83.56 87 VAL A N 1
ATOM 712 C CA . VAL A 1 87 ? -0.188 -0.814 -9.845 1.00 83.56 87 VAL A CA 1
ATOM 713 C C . VAL A 1 87 ? -1.400 0.025 -10.263 1.00 83.56 87 VAL A C 1
ATOM 715 O O . VAL A 1 87 ? -1.260 0.930 -11.085 1.00 83.56 87 VAL A O 1
ATOM 718 N N . GLU A 1 88 ? -2.583 -0.233 -9.698 1.00 86.25 88 GLU A N 1
ATOM 719 C CA . GLU A 1 88 ? -3.792 0.563 -9.961 1.00 86.25 88 GLU A CA 1
ATOM 720 C C . GLU A 1 88 ? -3.629 2.024 -9.510 1.00 86.25 88 GLU A C 1
ATOM 722 O O . GLU A 1 88 ? -4.046 2.951 -10.217 1.00 86.25 88 GLU A O 1
ATOM 727 N N . GLU A 1 89 ? -2.998 2.251 -8.354 1.00 84.19 89 GLU A N 1
ATOM 728 C CA . GLU A 1 89 ? -2.726 3.601 -7.861 1.00 84.19 89 GLU A CA 1
ATOM 729 C C . GLU A 1 89 ? -1.688 4.312 -8.742 1.00 84.19 89 GLU A C 1
ATOM 731 O O . GLU A 1 89 ? -1.931 5.447 -9.154 1.00 84.19 89 GLU A O 1
ATOM 736 N N . CYS A 1 90 ? -0.590 3.642 -9.113 1.00 79.31 90 CYS A N 1
ATOM 737 C CA . CYS A 1 90 ? 0.408 4.187 -10.038 1.00 79.31 90 CYS A CA 1
ATOM 738 C C . CYS A 1 90 ? -0.209 4.542 -11.393 1.00 79.31 90 CYS A C 1
ATOM 740 O O . CYS A 1 90 ? -0.007 5.647 -11.882 1.00 79.31 90 CYS A O 1
ATOM 742 N N . HIS A 1 91 ? -1.048 3.673 -11.964 1.00 82.81 91 HIS A N 1
ATOM 743 C CA . HIS A 1 91 ? -1.739 3.960 -13.223 1.00 82.81 91 HIS A CA 1
ATOM 744 C C . HIS A 1 91 ? -2.649 5.196 -13.123 1.00 82.81 91 HIS A C 1
ATOM 746 O O . HIS A 1 91 ? -2.698 6.034 -14.024 1.00 82.81 91 HIS A O 1
ATOM 752 N N . THR A 1 92 ? -3.341 5.348 -11.991 1.00 83.44 92 THR A N 1
ATOM 753 C CA . THR A 1 92 ? -4.172 6.528 -11.714 1.00 83.44 92 THR A CA 1
ATOM 754 C C . THR A 1 92 ? -3.336 7.807 -11.586 1.00 83.44 92 THR A C 1
ATOM 756 O O . THR A 1 92 ? -3.820 8.895 -11.912 1.00 83.44 92 THR A O 1
ATOM 759 N N . LEU A 1 93 ? -2.105 7.705 -11.078 1.00 77.81 93 LEU A N 1
ATOM 760 C CA . LEU A 1 93 ? -1.169 8.824 -10.958 1.00 77.81 93 LEU A CA 1
ATOM 761 C C . LEU A 1 93 ? -0.530 9.185 -12.301 1.00 77.81 93 LEU A C 1
ATOM 763 O O . LEU A 1 93 ? -0.452 10.373 -12.610 1.00 77.81 93 LEU A O 1
ATOM 767 N N . ASP A 1 94 ? -0.172 8.196 -13.118 1.00 77.94 94 ASP A N 1
ATOM 768 C CA . ASP A 1 94 ? 0.382 8.398 -14.460 1.00 77.94 94 ASP A CA 1
ATOM 769 C C . ASP A 1 94 ? -0.560 9.229 -15.339 1.00 77.94 94 ASP A C 1
ATOM 771 O O . ASP A 1 94 ? -0.129 10.164 -16.012 1.00 77.94 94 ASP A O 1
ATOM 775 N N . GLY A 1 95 ? -1.873 8.986 -15.252 1.00 78.06 95 GLY A N 1
ATOM 776 C CA . GLY A 1 95 ? -2.881 9.788 -15.955 1.00 78.06 95 GLY A CA 1
ATOM 777 C C . GLY A 1 95 ? -2.994 11.250 -15.489 1.00 78.06 95 GLY A C 1
ATOM 778 O O . GLY A 1 95 ? -3.674 12.046 -16.134 1.00 78.06 95 GLY A O 1
ATOM 779 N N . LYS A 1 96 ? -2.359 11.623 -14.370 1.00 80.50 96 LYS A N 1
ATOM 780 C CA . LYS A 1 96 ? -2.345 12.994 -13.824 1.00 80.50 96 LYS A CA 1
ATOM 781 C C . LYS A 1 96 ? -1.027 13.722 -14.076 1.00 80.50 96 LYS A C 1
ATOM 783 O O . LYS A 1 96 ? -0.935 14.904 -13.729 1.00 80.50 96 LYS A O 1
ATOM 788 N N . ILE A 1 97 ? -0.020 13.041 -14.628 1.00 77.62 97 ILE A N 1
ATOM 789 C CA . ILE A 1 97 ? 1.267 13.648 -14.965 1.00 77.62 97 ILE A CA 1
ATOM 790 C C . ILE A 1 97 ? 1.018 14.799 -15.938 1.00 77.62 97 ILE A C 1
ATOM 792 O O . ILE A 1 97 ? 0.332 14.655 -16.951 1.00 77.62 97 ILE A O 1
ATOM 796 N N . LYS A 1 98 ? 1.573 15.966 -15.612 1.00 73.00 98 LYS A N 1
ATOM 797 C CA . LYS A 1 98 ? 1.520 17.136 -16.483 1.00 73.00 98 LYS A CA 1
ATOM 798 C C . LYS A 1 98 ? 2.784 17.176 -17.321 1.00 73.00 98 LYS A C 1
ATOM 800 O O . LYS A 1 98 ? 3.890 17.168 -16.790 1.00 73.00 98 LYS A O 1
ATOM 805 N N . VAL A 1 99 ? 2.609 17.260 -18.627 1.00 71.50 99 VAL A N 1
ATOM 806 C CA . VAL A 1 99 ? 3.693 17.542 -19.564 1.00 71.50 99 VAL A CA 1
ATOM 807 C C . VAL A 1 99 ? 3.642 19.032 -19.871 1.00 71.50 99 VAL A C 1
ATOM 809 O O . VAL A 1 99 ? 2.566 19.551 -20.179 1.00 71.50 99 VAL A O 1
ATOM 812 N N . ALA A 1 100 ? 4.770 19.732 -19.750 1.00 65.88 100 ALA A N 1
ATOM 813 C CA . ALA A 1 100 ? 4.840 21.124 -20.176 1.00 65.88 100 ALA A CA 1
ATOM 814 C C . ALA A 1 100 ? 4.629 21.191 -21.700 1.00 65.88 100 ALA A C 1
ATOM 816 O O . ALA A 1 100 ? 5.383 20.589 -22.461 1.00 65.88 100 ALA A O 1
ATOM 817 N N . ALA A 1 101 ? 3.564 21.872 -22.131 1.00 58.12 101 ALA A N 1
ATOM 818 C CA . ALA A 1 101 ? 3.203 22.015 -23.545 1.00 58.12 101 ALA A CA 1
ATOM 819 C C . ALA A 1 101 ? 3.756 23.306 -24.178 1.00 58.12 101 ALA A C 1
ATOM 821 O O . ALA A 1 101 ? 3.767 23.433 -25.398 1.00 58.12 101 ALA A O 1
ATOM 822 N N . GLU A 1 102 ? 4.190 24.268 -23.358 1.00 54.19 102 GLU A N 1
ATOM 823 C CA . GLU A 1 102 ? 4.800 25.517 -23.818 1.00 54.19 102 GLU A CA 1
ATOM 824 C C . GLU A 1 102 ? 6.319 25.338 -23.893 1.00 54.19 102 GLU A C 1
ATOM 826 O O . GLU A 1 102 ? 7.023 25.322 -22.884 1.00 54.19 102 GLU A O 1
ATOM 831 N N . PHE A 1 103 ? 6.816 25.158 -25.114 1.00 54.38 103 PHE A N 1
ATOM 832 C CA . PHE A 1 103 ? 8.220 24.885 -25.413 1.00 54.38 103 PHE A CA 1
ATOM 833 C C . PHE A 1 103 ? 9.009 26.191 -25.564 1.00 54.38 103 PHE A C 1
ATOM 835 O O . PHE A 1 103 ? 9.448 26.547 -26.650 1.00 54.38 103 PHE A O 1
ATOM 842 N N . THR A 1 104 ? 9.166 26.948 -24.477 1.00 48.59 104 THR A N 1
ATOM 843 C CA . THR A 1 104 ? 9.977 28.184 -24.488 1.00 48.59 104 THR A CA 1
ATOM 844 C C . THR A 1 104 ? 11.458 27.936 -24.198 1.00 48.59 104 THR A C 1
ATOM 846 O O . THR A 1 104 ? 12.256 28.867 -24.230 1.00 48.59 104 THR A O 1
ATOM 849 N N . LEU A 1 105 ? 11.819 26.696 -23.863 1.00 46.00 105 LEU A N 1
ATOM 850 C CA . LEU A 1 105 ? 13.168 26.265 -23.511 1.00 46.00 105 LEU A CA 1
ATOM 851 C C . LEU A 1 105 ? 13.510 25.029 -24.344 1.00 46.00 105 LEU A C 1
ATOM 853 O O . LEU A 1 105 ? 13.585 23.918 -23.827 1.00 46.00 105 LEU A O 1
ATOM 857 N N . VAL A 1 106 ? 13.672 25.220 -25.653 1.00 45.06 106 VAL A N 1
ATOM 858 C CA . VAL A 1 106 ? 14.425 24.254 -26.452 1.00 45.06 106 VAL A CA 1
ATOM 859 C C . VAL A 1 106 ? 15.844 24.312 -25.903 1.00 45.06 106 VAL A C 1
ATOM 861 O O . VAL A 1 106 ? 16.521 25.334 -26.008 1.00 45.06 106 VAL A O 1
ATOM 864 N N . THR A 1 107 ? 16.280 23.257 -25.224 1.00 46.44 107 THR A N 1
ATOM 865 C CA . THR A 1 107 ? 17.699 23.095 -24.935 1.00 46.44 107 THR A CA 1
ATOM 866 C C . THR A 1 107 ? 18.384 22.874 -26.273 1.00 46.44 107 THR A C 1
ATOM 868 O O . THR A 1 107 ? 18.390 21.758 -26.785 1.00 46.44 107 THR A O 1
ATOM 871 N N . GLU A 1 108 ? 18.920 23.947 -26.855 1.00 44.09 108 GLU A N 1
ATOM 872 C CA . GLU A 1 108 ? 19.883 23.887 -27.953 1.00 44.09 108 GLU A CA 1
ATOM 873 C C . GLU A 1 108 ? 21.130 23.155 -27.440 1.00 44.09 108 GLU A C 1
ATOM 875 O O . GLU A 1 108 ? 22.098 23.738 -26.950 1.00 44.09 108 GLU A O 1
ATOM 880 N N . GLY A 1 109 ? 21.064 21.828 -27.454 1.00 46.84 109 GLY A N 1
ATOM 881 C CA . GLY A 1 109 ? 22.228 20.980 -27.309 1.00 46.84 109 GLY A CA 1
ATOM 882 C C . GLY A 1 109 ? 22.997 20.990 -28.628 1.00 46.84 109 GLY A C 1
ATOM 883 O O . GLY A 1 109 ? 22.375 21.006 -29.692 1.00 46.84 109 GLY A O 1
ATOM 884 N N . PRO A 1 110 ? 24.339 20.969 -28.603 1.00 44.22 110 PRO A N 1
ATOM 885 C CA . PRO A 1 110 ? 25.104 20.806 -29.828 1.00 44.22 110 PRO A CA 1
ATOM 886 C C . PRO A 1 110 ? 24.648 19.526 -30.534 1.00 44.22 110 PRO A C 1
ATOM 888 O O . PRO A 1 110 ? 24.628 18.454 -29.924 1.00 44.22 110 PRO A O 1
ATOM 891 N N . VAL A 1 111 ? 24.291 19.642 -31.815 1.00 49.56 111 VAL A N 1
ATOM 892 C CA . VAL A 1 111 ? 24.019 18.492 -32.681 1.00 49.56 111 VAL A CA 1
ATOM 893 C C . VAL A 1 111 ? 25.304 17.672 -32.740 1.00 49.56 111 VAL A C 1
ATOM 895 O O . VAL A 1 111 ? 26.281 18.046 -33.387 1.00 49.56 111 VAL A O 1
ATOM 898 N N . VAL A 1 112 ? 25.347 16.586 -31.970 1.00 53.47 112 VAL A N 1
ATOM 899 C CA . VAL A 1 112 ? 26.504 15.695 -31.941 1.00 53.47 112 VAL A CA 1
ATOM 900 C C . VAL A 1 112 ? 26.506 14.931 -33.250 1.00 53.47 112 VAL A C 1
ATOM 902 O O . VAL A 1 112 ? 25.551 14.200 -33.511 1.00 53.47 112 VAL A O 1
ATOM 905 N N . ASP A 1 113 ? 27.577 15.076 -34.037 1.00 51.88 113 ASP A N 1
ATOM 906 C CA . ASP A 1 113 ? 27.766 14.289 -35.252 1.00 51.88 113 ASP A CA 1
ATOM 907 C C . ASP A 1 113 ? 27.604 12.796 -34.906 1.00 51.88 113 ASP A C 1
ATOM 909 O O . ASP A 1 113 ? 28.375 12.240 -34.106 1.00 51.88 113 ASP A O 1
ATOM 913 N N . PRO A 1 114 ? 26.568 12.141 -35.446 1.00 54.06 114 PRO A N 1
ATOM 914 C CA . PRO A 1 114 ? 26.328 10.732 -35.200 1.00 54.06 114 PRO A CA 1
ATOM 915 C C . PRO A 1 114 ? 27.447 9.830 -35.747 1.00 54.06 114 PRO A C 1
ATOM 917 O O . PRO A 1 114 ? 27.512 8.677 -35.319 1.00 54.06 114 PRO A O 1
ATOM 920 N N . GLY A 1 115 ? 28.328 10.310 -36.635 1.00 64.56 115 GLY A N 1
ATOM 921 C CA . GLY A 1 115 ? 29.433 9.539 -37.207 1.00 64.56 115 GLY A CA 1
ATOM 922 C C . GLY A 1 115 ? 28.973 8.187 -37.769 1.00 64.56 115 GLY A C 1
ATOM 923 O O . GLY A 1 115 ? 27.904 8.079 -38.370 1.00 64.56 115 GLY A O 1
ATOM 924 N N . ASP A 1 116 ? 29.736 7.128 -37.486 1.00 62.44 116 ASP A N 1
ATOM 925 C CA . ASP A 1 116 ? 29.489 5.756 -37.970 1.00 62.44 116 ASP A CA 1
ATOM 926 C C . ASP A 1 116 ? 28.431 4.978 -37.155 1.00 62.44 116 ASP A C 1
ATOM 928 O O . ASP A 1 116 ? 28.371 3.745 -37.205 1.00 62.44 116 ASP A O 1
ATOM 932 N N . ARG A 1 117 ? 27.619 5.654 -36.331 1.00 64.31 117 ARG A N 1
ATOM 933 C CA . ARG A 1 117 ? 26.669 4.970 -35.440 1.00 64.31 117 ARG A CA 1
ATOM 934 C C . ARG A 1 117 ? 25.557 4.298 -36.237 1.00 64.31 117 ARG A C 1
ATOM 936 O O . ARG A 1 117 ? 24.872 4.929 -37.039 1.00 64.31 117 ARG A O 1
ATOM 943 N N . THR A 1 118 ? 25.309 3.026 -35.935 1.00 64.69 118 THR A N 1
ATOM 944 C CA . THR A 1 118 ? 24.157 2.286 -36.452 1.00 64.69 118 THR A CA 1
ATOM 945 C C . THR A 1 118 ? 22.867 2.938 -35.961 1.00 64.69 118 THR A C 1
ATOM 947 O O . THR A 1 118 ? 22.661 3.066 -34.754 1.00 64.69 118 THR A O 1
ATOM 950 N N . ARG A 1 119 ? 21.987 3.338 -36.884 1.00 66.44 119 ARG A N 1
ATOM 951 C CA . ARG A 1 119 ? 20.687 3.940 -36.558 1.00 66.44 119 ARG A CA 1
ATOM 952 C C . ARG A 1 119 ? 19.548 3.012 -36.987 1.00 66.44 119 ARG A C 1
ATOM 954 O O . ARG A 1 119 ? 19.659 2.365 -38.033 1.00 66.44 119 ARG A O 1
ATOM 961 N N . PRO A 1 120 ? 18.461 2.913 -36.204 1.00 69.31 120 PRO A N 1
ATOM 962 C CA . PRO A 1 120 ? 17.298 2.135 -36.607 1.00 69.31 120 PRO A CA 1
ATOM 963 C C . PRO A 1 120 ? 16.664 2.753 -37.861 1.00 69.31 120 PRO A C 1
ATOM 965 O O . PRO A 1 120 ? 16.371 3.942 -37.890 1.00 69.31 120 PRO A O 1
ATOM 968 N N . ARG A 1 121 ? 16.451 1.934 -38.898 1.00 68.94 121 ARG A N 1
ATOM 969 C CA . ARG A 1 121 ? 15.799 2.355 -40.156 1.00 68.94 121 ARG A CA 1
ATOM 970 C C . ARG A 1 121 ? 14.278 2.223 -40.119 1.00 68.94 121 ARG A C 1
ATOM 972 O O . ARG A 1 121 ? 13.589 2.841 -40.921 1.00 68.94 121 ARG A O 1
ATOM 979 N N . LEU A 1 122 ? 13.766 1.388 -39.216 1.00 70.50 122 LEU A N 1
ATOM 980 C CA . LEU A 1 122 ? 12.354 1.037 -39.100 1.00 70.50 122 LEU A CA 1
ATOM 981 C C . LEU A 1 122 ? 11.988 0.887 -37.624 1.00 70.50 122 LEU A C 1
ATOM 983 O O . LEU A 1 122 ? 12.746 0.288 -36.857 1.00 70.50 122 LEU A O 1
ATOM 987 N N . ILE A 1 123 ? 10.804 1.370 -37.251 1.00 72.31 123 ILE A N 1
ATOM 988 C CA . ILE A 1 123 ? 10.161 1.020 -35.985 1.00 72.31 123 ILE A CA 1
ATOM 989 C C . ILE A 1 123 ? 9.111 -0.039 -36.300 1.00 72.31 123 ILE A C 1
ATOM 991 O O . ILE A 1 123 ? 8.156 0.206 -37.030 1.00 72.31 123 ILE A O 1
ATOM 995 N N . VAL A 1 124 ? 9.296 -1.240 -35.755 1.00 74.31 124 VAL A N 1
ATOM 996 C CA . VAL A 1 124 ? 8.411 -2.376 -36.029 1.00 74.31 124 VAL A CA 1
ATOM 997 C C . VAL A 1 124 ? 7.577 -2.720 -34.793 1.00 74.31 124 VAL A C 1
ATOM 999 O O . VAL A 1 124 ? 8.131 -2.823 -33.695 1.00 74.31 124 VAL A O 1
ATOM 1002 N N . PRO A 1 125 ? 6.256 -2.946 -34.927 1.00 74.94 125 PRO A N 1
ATOM 1003 C CA . PRO A 1 125 ? 5.440 -3.378 -33.800 1.00 74.94 125 PRO A CA 1
ATOM 1004 C C . PRO A 1 125 ? 5.917 -4.722 -33.239 1.00 74.94 125 PRO A C 1
ATOM 1006 O O . PRO A 1 125 ? 6.031 -5.716 -33.967 1.00 74.94 125 PRO A O 1
ATOM 1009 N N . TRP A 1 126 ? 6.123 -4.794 -31.923 1.00 83.31 126 TRP A N 1
ATOM 1010 C CA . TRP A 1 126 ? 6.462 -6.049 -31.256 1.00 83.31 126 TRP A CA 1
ATOM 1011 C C . TRP A 1 126 ? 5.228 -6.954 -31.143 1.00 83.31 126 TRP A C 1
ATOM 1013 O O . TRP A 1 126 ? 4.468 -6.935 -30.171 1.00 83.31 126 TRP A O 1
ATOM 1023 N N . LYS A 1 127 ? 5.034 -7.802 -32.157 1.00 84.81 127 LYS A N 1
ATOM 1024 C CA . LYS A 1 127 ? 3.936 -8.776 -32.192 1.00 84.81 127 LYS A CA 1
ATOM 1025 C C . LYS A 1 127 ? 4.008 -9.734 -30.998 1.00 84.81 127 LYS A C 1
ATOM 1027 O O . LYS A 1 127 ? 5.039 -10.353 -30.745 1.00 84.81 127 LYS A O 1
ATOM 1032 N N . GLY A 1 128 ? 2.890 -9.875 -30.286 1.00 87.12 128 GLY A N 1
ATOM 1033 C CA . GLY A 1 128 ? 2.767 -10.770 -29.131 1.00 87.12 128 GLY A CA 1
ATOM 1034 C C . GLY A 1 128 ? 3.275 -10.196 -27.805 1.00 87.12 128 GLY A C 1
ATOM 1035 O O . GLY A 1 128 ? 3.191 -10.882 -26.788 1.00 87.12 128 GLY A O 1
ATOM 1036 N N . PHE A 1 129 ? 3.785 -8.958 -27.784 1.00 86.12 129 PHE A N 1
ATOM 1037 C CA . PHE A 1 129 ? 4.251 -8.324 -26.549 1.00 86.12 129 PHE A CA 1
ATOM 1038 C C . PHE A 1 129 ? 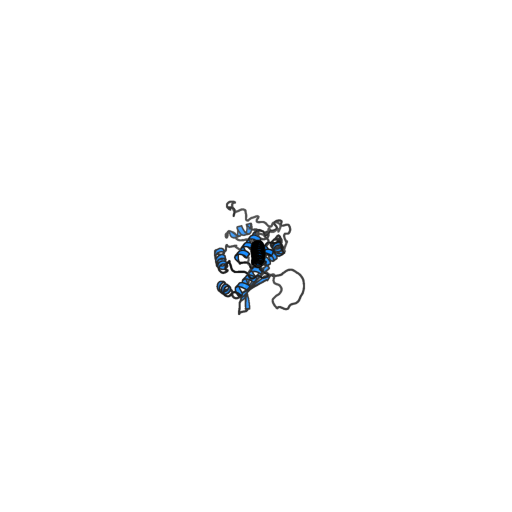3.163 -8.241 -25.459 1.00 86.12 129 PHE A C 1
ATOM 1040 O O . PHE A 1 129 ? 3.447 -8.679 -24.345 1.00 86.12 129 PHE A O 1
ATOM 1047 N N . PRO A 1 130 ? 1.906 -7.822 -25.737 1.00 88.00 130 PRO A N 1
ATOM 1048 C CA . PRO A 1 130 ? 0.870 -7.766 -24.699 1.00 88.00 130 PRO A CA 1
ATOM 1049 C C . PRO A 1 130 ? 0.550 -9.130 -24.071 1.00 88.00 130 PRO A C 1
ATOM 1051 O O . PRO A 1 130 ? 0.245 -9.220 -22.882 1.00 88.00 130 PRO A O 1
ATOM 1054 N N . GLN A 1 131 ? 0.609 -10.206 -24.861 1.00 89.94 131 GLN A N 1
ATOM 1055 C CA . GLN A 1 131 ? 0.408 -11.572 -24.381 1.00 89.94 131 GLN A CA 1
ATOM 1056 C C . GLN A 1 131 ? 1.560 -11.994 -23.469 1.00 89.94 131 GLN A C 1
ATOM 1058 O O . GLN A 1 131 ? 1.306 -12.418 -22.344 1.00 89.94 131 GLN A O 1
ATOM 1063 N N . LYS A 1 132 ? 2.811 -11.782 -23.901 1.00 89.38 132 LYS A N 1
ATOM 1064 C CA . LYS A 1 132 ? 3.996 -12.052 -23.073 1.00 89.38 132 LYS A CA 1
ATOM 1065 C C . LYS A 1 132 ? 3.986 -11.249 -21.774 1.00 89.38 132 LYS A C 1
ATOM 1067 O O . LYS A 1 132 ? 4.257 -11.800 -20.715 1.00 89.38 132 LYS A O 1
ATOM 1072 N N . GLN A 1 133 ? 3.626 -9.967 -21.836 1.00 86.38 133 GLN A N 1
ATOM 1073 C CA . GLN A 1 133 ? 3.511 -9.117 -20.653 1.00 86.38 133 GLN A CA 1
ATOM 1074 C C . GLN A 1 133 ? 2.484 -9.689 -19.669 1.00 86.38 133 GLN A C 1
ATOM 1076 O O . GLN A 1 133 ? 2.763 -9.787 -18.479 1.00 86.38 133 GLN A O 1
ATOM 1081 N N . ARG A 1 134 ? 1.324 -10.143 -20.158 1.00 87.19 134 ARG A N 1
ATOM 1082 C CA . ARG A 1 134 ? 0.297 -10.781 -19.322 1.00 87.19 134 ARG A CA 1
ATOM 1083 C C . ARG A 1 134 ? 0.770 -12.098 -18.712 1.00 87.19 134 ARG A C 1
ATOM 1085 O O . ARG A 1 134 ? 0.511 -12.341 -17.542 1.00 87.19 134 ARG A O 1
ATOM 1092 N N . GLU A 1 135 ? 1.456 -12.937 -19.483 1.00 90.06 135 GLU A N 1
ATOM 1093 C CA . GLU A 1 135 ? 2.037 -14.193 -18.992 1.00 90.06 135 GLU A CA 1
ATOM 1094 C C . GLU A 1 135 ? 3.050 -13.949 -17.870 1.00 90.06 135 GLU A C 1
ATOM 1096 O O . GLU A 1 135 ?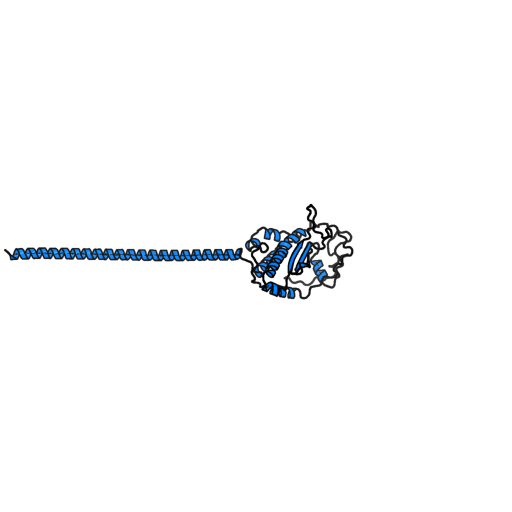 3.022 -14.658 -16.868 1.00 90.06 135 GLU A O 1
ATOM 1101 N N . ILE A 1 136 ? 3.902 -12.928 -18.008 1.00 86.31 136 ILE A N 1
ATOM 1102 C CA . ILE A 1 136 ? 4.869 -12.525 -16.979 1.00 86.31 136 ILE A CA 1
ATOM 1103 C C . ILE A 1 136 ? 4.143 -11.985 -15.744 1.00 86.31 136 ILE A C 1
ATOM 1105 O O . ILE A 1 136 ? 4.419 -12.435 -14.636 1.00 86.31 136 ILE A O 1
ATOM 1109 N N . LEU A 1 137 ? 3.182 -11.074 -15.919 1.00 82.56 137 LEU A N 1
ATOM 1110 C CA . LEU A 1 137 ? 2.427 -10.492 -14.805 1.00 82.56 137 LEU A CA 1
ATOM 1111 C C . LEU A 1 137 ? 1.601 -11.539 -14.047 1.00 82.56 137 LEU A C 1
ATOM 1113 O O . LEU A 1 137 ? 1.481 -11.445 -12.833 1.00 82.56 137 LEU A O 1
ATOM 1117 N N . ASN A 1 138 ? 1.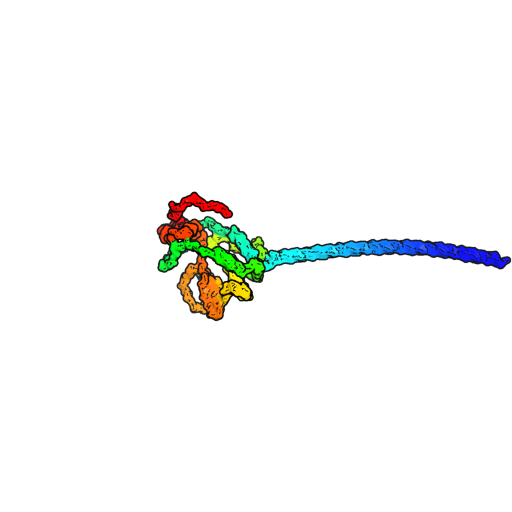096 -12.574 -14.724 1.00 85.94 138 ASN A N 1
ATOM 1118 C CA . ASN A 1 138 ? 0.372 -13.676 -14.082 1.00 85.94 138 ASN A CA 1
ATOM 1119 C C . ASN A 1 138 ? 1.251 -14.528 -13.150 1.00 85.94 138 ASN A C 1
ATOM 1121 O O . ASN A 1 138 ? 0.708 -15.262 -12.326 1.00 85.94 138 ASN A O 1
ATOM 1125 N N . LYS A 1 139 ? 2.583 -14.456 -13.273 1.00 85.62 139 LYS A N 1
ATOM 1126 C CA . LYS A 1 139 ? 3.508 -15.121 -12.343 1.00 85.62 139 LYS A CA 1
ATOM 1127 C C . LYS A 1 139 ? 3.587 -14.409 -10.993 1.00 85.62 139 LYS A C 1
ATOM 1129 O O . LYS A 1 139 ? 3.957 -15.044 -10.013 1.00 85.62 139 LYS A O 1
ATOM 1134 N N . LEU A 1 140 ? 3.230 -13.123 -10.934 1.00 82.69 140 LEU A N 1
ATOM 1135 C CA . LEU A 1 140 ? 3.157 -12.351 -9.698 1.00 82.69 140 LEU A CA 1
ATOM 1136 C C . LEU A 1 140 ? 1.701 -12.325 -9.205 1.00 82.69 140 LEU A C 1
ATOM 1138 O O . LEU A 1 140 ? 0.855 -11.683 -9.836 1.00 82.69 140 LEU A O 1
ATOM 1142 N N . PRO A 1 141 ? 1.364 -13.010 -8.097 1.00 82.44 141 PRO A N 1
ATOM 1143 C CA . PRO A 1 141 ? -0.000 -13.013 -7.588 1.00 82.44 141 PRO A CA 1
ATOM 1144 C C . PRO A 1 141 ? -0.471 -11.586 -7.297 1.00 82.44 141 PRO A C 1
ATOM 1146 O O . PRO A 1 141 ? 0.211 -10.815 -6.626 1.00 82.44 141 PRO A O 1
ATOM 1149 N N . SER A 1 142 ? -1.657 -11.222 -7.790 1.00 81.56 142 SER A N 1
ATOM 1150 C CA . SER A 1 142 ? -2.226 -9.881 -7.581 1.00 81.56 142 SER A CA 1
ATOM 1151 C C . SER A 1 142 ? -2.374 -9.505 -6.103 1.00 81.56 142 SER A C 1
ATOM 1153 O O . SER A 1 142 ? -2.356 -8.323 -5.772 1.00 81.56 142 SER A O 1
ATOM 1155 N N . ASP A 1 143 ? -2.580 -10.501 -5.244 1.00 86.06 143 ASP A N 1
ATOM 1156 C CA . ASP A 1 143 ? -2.765 -10.405 -3.797 1.00 86.06 143 ASP A CA 1
ATOM 1157 C C . ASP A 1 143 ? -1.453 -10.531 -3.006 1.00 86.06 143 ASP A C 1
ATOM 1159 O O . ASP A 1 143 ? -1.470 -10.410 -1.778 1.00 86.06 143 ASP A O 1
ATOM 1163 N N . HIS A 1 144 ? -0.320 -10.729 -3.692 1.00 86.38 144 HIS A N 1
ATOM 1164 C CA . HIS A 1 144 ? 0.994 -10.693 -3.067 1.00 86.38 144 HIS A CA 1
ATOM 1165 C C . HIS A 1 144 ? 1.201 -9.332 -2.399 1.00 86.38 144 HIS A C 1
ATOM 1167 O O . HIS A 1 144 ? 0.980 -8.283 -3.012 1.00 86.38 144 HIS A O 1
ATOM 1173 N N . LYS A 1 145 ? 1.591 -9.361 -1.122 1.00 88.06 145 LYS A N 1
ATOM 1174 C CA . LYS A 1 145 ? 1.812 -8.162 -0.320 1.00 88.06 145 LYS A CA 1
ATOM 1175 C C . LYS A 1 145 ? 3.242 -7.687 -0.511 1.00 88.06 145 LYS A C 1
ATOM 1177 O O . LYS A 1 145 ? 4.163 -8.398 -0.134 1.00 88.06 145 LYS A O 1
ATOM 1182 N N . LEU A 1 146 ? 3.391 -6.484 -1.047 1.00 84.69 146 LEU A N 1
ATOM 1183 C CA . LEU A 1 146 ? 4.678 -5.824 -1.189 1.00 84.69 146 LEU A CA 1
ATOM 1184 C C . LEU A 1 146 ? 5.253 -5.500 0.199 1.00 84.69 146 LEU A C 1
ATOM 1186 O O . LEU A 1 146 ? 4.489 -5.114 1.101 1.00 84.69 146 LEU A O 1
ATOM 1190 N N . PRO A 1 147 ? 6.572 -5.661 0.391 1.00 79.62 147 PRO A N 1
ATOM 1191 C CA . PRO A 1 147 ? 7.212 -5.343 1.654 1.00 79.62 147 PRO A CA 1
ATOM 1192 C C . PRO A 1 147 ? 7.023 -3.852 1.978 1.00 79.62 147 PRO A C 1
ATOM 1194 O O . PRO A 1 147 ? 7.105 -3.008 1.087 1.00 79.62 147 PRO A O 1
ATOM 1197 N N . PRO A 1 148 ? 6.749 -3.494 3.245 1.00 74.31 148 PRO A N 1
ATOM 1198 C CA . PRO A 1 148 ? 6.710 -2.100 3.660 1.00 74.31 148 PRO A CA 1
ATOM 1199 C C . PRO A 1 148 ? 8.146 -1.573 3.746 1.00 74.31 148 PRO A C 1
ATOM 1201 O O . PRO A 1 148 ? 8.780 -1.640 4.800 1.00 74.31 148 PRO A O 1
ATOM 1204 N N . ASP A 1 149 ? 8.674 -1.089 2.629 1.00 74.62 149 ASP A N 1
ATOM 1205 C CA . ASP A 1 149 ? 10.002 -0.494 2.535 1.00 74.62 149 ASP A CA 1
ATOM 1206 C C . ASP A 1 149 ? 9.940 0.950 2.007 1.00 74.62 149 ASP A C 1
ATOM 1208 O O . ASP A 1 149 ? 8.869 1.541 1.872 1.00 74.62 149 ASP A O 1
ATOM 1212 N N . GLN A 1 150 ? 11.105 1.554 1.769 1.00 68.94 150 GLN A N 1
ATOM 1213 C CA . GLN A 1 150 ? 11.188 2.930 1.282 1.00 68.94 150 GLN A CA 1
ATOM 1214 C C . GLN A 1 150 ? 10.777 3.075 -0.195 1.00 68.94 150 GLN A C 1
ATOM 1216 O O . GLN A 1 150 ? 10.365 4.167 -0.583 1.00 68.94 150 GLN A O 1
ATOM 1221 N N . ALA A 1 151 ? 10.866 2.009 -0.998 1.00 77.06 151 ALA A N 1
ATOM 1222 C CA . ALA A 1 151 ? 10.510 2.025 -2.417 1.00 77.06 151 ALA A CA 1
ATOM 1223 C C . ALA A 1 151 ? 8.987 1.976 -2.633 1.00 77.06 151 ALA A C 1
ATOM 1225 O O . ALA A 1 151 ? 8.483 2.470 -3.641 1.00 77.06 151 ALA A O 1
ATOM 1226 N N . PHE A 1 152 ? 8.237 1.430 -1.668 1.00 78.69 152 PHE A N 1
ATOM 1227 C CA . PHE A 1 152 ? 6.775 1.386 -1.697 1.00 78.69 152 PHE A CA 1
ATOM 1228 C C . PHE A 1 152 ? 6.146 2.420 -0.739 1.00 78.69 152 PHE A C 1
ATOM 1230 O O . PHE A 1 152 ? 5.833 2.096 0.412 1.00 78.69 152 PHE A O 1
ATOM 1237 N N . PRO A 1 153 ? 5.893 3.667 -1.193 1.00 77.62 153 PRO A N 1
ATOM 1238 C CA . PRO A 1 153 ? 5.296 4.719 -0.361 1.00 77.62 153 PRO A CA 1
ATOM 1239 C C . PRO A 1 153 ? 3.924 4.304 0.171 1.00 77.62 153 PRO A C 1
ATOM 1241 O O . PRO A 1 153 ? 3.157 3.656 -0.536 1.00 77.62 153 PRO A O 1
ATOM 1244 N N . THR A 1 154 ? 3.552 4.700 1.394 1.00 83.50 154 THR A N 1
ATOM 1245 C CA . THR A 1 154 ? 2.243 4.313 1.955 1.00 83.50 154 THR A CA 1
ATOM 1246 C C . THR A 1 154 ? 1.080 4.906 1.149 1.00 83.50 154 THR A C 1
ATOM 1248 O O . THR A 1 154 ? 1.229 5.902 0.441 1.00 83.50 154 THR A O 1
ATOM 1251 N N . ARG A 1 155 ? -0.139 4.360 1.300 1.00 84.19 155 ARG A N 1
ATOM 1252 C CA . ARG A 1 155 ? -1.356 4.952 0.692 1.00 84.19 155 ARG A CA 1
ATOM 1253 C C . ARG A 1 155 ? -1.535 6.411 1.089 1.00 84.19 155 ARG A C 1
ATOM 1255 O O . ARG A 1 155 ? -2.037 7.207 0.302 1.00 84.19 155 ARG A O 1
ATOM 1262 N N . THR A 1 156 ? -1.136 6.756 2.309 1.00 80.88 156 THR A N 1
ATOM 1263 C CA . THR A 1 156 ? -1.148 8.142 2.776 1.00 80.88 156 THR A CA 1
ATOM 1264 C C . THR A 1 156 ? -0.124 8.983 2.019 1.00 80.88 156 THR A C 1
ATOM 1266 O O . THR A 1 156 ? -0.484 10.063 1.567 1.00 80.88 156 THR A O 1
ATOM 1269 N N . ASP A 1 157 ? 1.096 8.488 1.813 1.00 76.75 157 ASP A N 1
ATOM 1270 C CA . ASP A 1 157 ? 2.154 9.210 1.087 1.00 76.75 157 ASP A CA 1
ATOM 1271 C C . ASP A 1 157 ? 1.836 9.388 -0.407 1.00 76.75 157 ASP A C 1
ATOM 1273 O O . ASP A 1 157 ? 2.160 10.428 -0.984 1.00 76.75 157 ASP A O 1
ATOM 1277 N N . LEU A 1 158 ? 1.154 8.407 -1.017 1.00 75.50 158 LEU A N 1
ATOM 1278 C CA . LEU A 1 158 ? 0.674 8.480 -2.402 1.00 75.50 158 LEU A CA 1
ATOM 1279 C C . LEU A 1 158 ? -0.559 9.373 -2.587 1.00 75.50 158 LEU A C 1
ATOM 1281 O O . LEU A 1 158 ? -0.731 9.927 -3.666 1.00 75.50 158 LEU A O 1
ATOM 1285 N N . ARG A 1 159 ? -1.446 9.507 -1.588 1.00 71.81 159 ARG A N 1
ATOM 1286 C CA . ARG A 1 159 ? -2.744 10.209 -1.745 1.00 71.81 159 ARG A CA 1
ATOM 1287 C C . ARG A 1 159 ? -2.843 11.558 -1.058 1.00 71.81 159 ARG A C 1
ATOM 1289 O O . ARG A 1 159 ? -3.627 12.403 -1.486 1.00 71.81 159 ARG A O 1
ATOM 1296 N N . MET A 1 160 ? -2.101 11.768 0.017 1.00 61.66 160 MET A N 1
ATOM 1297 C CA . MET A 1 160 ? -1.975 13.077 0.646 1.00 61.66 160 MET A CA 1
ATOM 1298 C C . MET A 1 160 ? -0.811 13.789 -0.033 1.00 61.66 160 MET A C 1
ATOM 1300 O O . MET A 1 160 ? 0.184 13.138 -0.322 1.00 61.66 160 MET A O 1
ATOM 1304 N N . SER A 1 161 ? -0.935 15.091 -0.316 1.00 52.09 161 SER A N 1
ATOM 1305 C CA . SER A 1 161 ? 0.072 15.950 -0.977 1.00 52.09 161 SER A CA 1
ATOM 1306 C C . SER A 1 161 ? 1.415 16.036 -0.236 1.00 52.09 161 SER A C 1
ATOM 1308 O O . SER A 1 161 ? 1.827 17.106 0.206 1.00 52.09 161 SER A O 1
ATOM 1310 N N . GLY A 1 162 ? 2.095 14.905 -0.075 1.00 56.34 162 GLY A N 1
ATOM 1311 C CA . GLY A 1 162 ? 3.436 14.764 0.454 1.00 56.34 162 GLY A CA 1
ATOM 1312 C C . GLY A 1 162 ? 4.491 14.980 -0.627 1.00 56.34 162 GLY A C 1
ATOM 1313 O O . GLY A 1 162 ? 4.196 15.251 -1.795 1.00 56.34 162 GLY A O 1
ATOM 1314 N N . GLY A 1 163 ? 5.756 14.852 -0.228 1.00 62.38 163 GLY A N 1
ATOM 1315 C CA . GLY A 1 163 ? 6.902 15.073 -1.111 1.00 62.38 163 GLY A CA 1
ATOM 1316 C C . GLY A 1 163 ? 6.964 14.129 -2.317 1.00 62.38 163 GLY A C 1
ATOM 1317 O O . GLY A 1 163 ? 7.556 14.512 -3.321 1.00 62.38 163 GLY A O 1
ATOM 1318 N N . PHE A 1 164 ? 6.353 12.940 -2.237 1.00 64.06 164 PHE A N 1
ATOM 1319 C CA . PHE A 1 164 ? 6.300 11.973 -3.338 1.00 64.06 164 PHE A CA 1
ATOM 1320 C C . PHE A 1 164 ? 5.370 12.443 -4.463 1.00 64.06 164 PHE A C 1
ATOM 1322 O O . PHE A 1 164 ? 5.837 12.688 -5.569 1.00 64.06 164 PHE A O 1
ATOM 1329 N N . MET A 1 165 ? 4.084 12.703 -4.180 1.00 63.84 165 MET A N 1
ATOM 1330 C CA . MET A 1 165 ? 3.168 13.260 -5.189 1.00 63.84 165 MET A CA 1
ATOM 1331 C C . MET A 1 165 ? 3.661 14.588 -5.754 1.00 63.84 165 MET A C 1
ATOM 1333 O O . MET A 1 165 ? 3.491 14.844 -6.942 1.00 63.84 165 MET A O 1
ATOM 1337 N N . ARG A 1 166 ? 4.282 15.438 -4.924 1.00 65.81 166 ARG A N 1
ATOM 1338 C CA . ARG A 1 166 ? 4.868 16.685 -5.418 1.00 65.81 166 ARG A CA 1
ATOM 1339 C C . ARG A 1 166 ? 5.941 16.406 -6.469 1.00 65.81 166 ARG A C 1
ATOM 1341 O O . ARG A 1 166 ? 5.890 17.063 -7.496 1.00 65.81 166 ARG A O 1
ATOM 1348 N N . ARG A 1 167 ? 6.857 15.459 -6.233 1.00 67.88 167 ARG A N 1
ATOM 1349 C CA . ARG A 1 167 ? 7.907 15.060 -7.190 1.00 67.88 167 ARG A CA 1
ATOM 1350 C C . ARG A 1 167 ? 7.326 14.393 -8.439 1.00 67.88 167 ARG A C 1
ATOM 1352 O O . ARG A 1 167 ? 7.638 14.818 -9.542 1.00 67.88 167 ARG A O 1
ATOM 1359 N N . MET A 1 168 ? 6.416 13.437 -8.263 1.00 66.38 168 MET A N 1
ATOM 1360 C CA . MET A 1 168 ? 5.782 12.686 -9.354 1.00 66.38 168 MET A CA 1
ATOM 1361 C C . MET A 1 168 ? 4.906 13.539 -10.277 1.00 66.38 168 MET A C 1
ATOM 1363 O O . MET A 1 168 ? 4.831 13.273 -11.470 1.00 66.38 168 MET A O 1
ATOM 1367 N N . LEU A 1 169 ? 4.226 14.550 -9.732 1.00 71.00 169 LEU A N 1
ATOM 1368 C CA . LEU A 1 169 ? 3.306 15.413 -10.480 1.00 71.00 169 LEU A CA 1
ATOM 1369 C C . LEU A 1 169 ? 3.904 16.789 -10.802 1.00 71.00 169 LEU A C 1
ATOM 1371 O O . LEU A 1 169 ? 3.160 17.683 -11.221 1.00 71.00 169 LEU A O 1
ATOM 1375 N N . GLN A 1 170 ? 5.213 16.998 -10.588 1.00 73.38 170 GLN A N 1
ATOM 1376 C CA . GLN A 1 170 ? 5.861 18.170 -11.177 1.00 73.38 170 GLN A CA 1
ATOM 1377 C C . GLN A 1 170 ? 5.696 18.102 -12.701 1.00 73.38 170 GLN A C 1
ATOM 1379 O O . GLN A 1 170 ? 5.769 17.010 -13.271 1.00 73.38 170 GLN A O 1
ATOM 1384 N N . PRO A 1 171 ? 5.455 19.242 -13.367 1.00 76.94 171 PRO A N 1
ATOM 1385 C CA . PRO A 1 171 ? 5.510 19.292 -14.815 1.00 76.94 171 PRO A CA 1
ATOM 1386 C C . PRO A 1 171 ? 6.837 18.718 -15.315 1.00 76.94 171 PRO A C 1
ATOM 1388 O O . PRO A 1 171 ? 7.900 19.115 -14.841 1.00 76.94 171 PRO A O 1
ATOM 1391 N N . ILE A 1 172 ? 6.771 17.783 -16.259 1.00 79.06 172 ILE A N 1
ATOM 1392 C CA . ILE A 1 172 ? 7.968 17.283 -16.934 1.00 79.06 172 ILE A CA 1
ATOM 1393 C C . ILE A 1 172 ? 8.405 18.368 -17.921 1.00 79.06 172 ILE A C 1
ATOM 1395 O O . ILE A 1 172 ? 7.751 18.574 -18.945 1.00 79.06 172 ILE A O 1
ATOM 1399 N N . GLU A 1 173 ? 9.469 19.087 -17.564 1.00 74.75 173 GLU A N 1
ATOM 1400 C CA . GLU A 1 173 ? 9.985 20.265 -18.282 1.00 74.75 173 GLU A CA 1
ATOM 1401 C C . GLU A 1 173 ? 11.401 20.061 -18.849 1.00 74.75 173 GLU A C 1
ATOM 1403 O O . GLU A 1 173 ? 11.861 20.842 -19.672 1.00 74.75 173 GLU A O 1
ATOM 1408 N N . SER A 1 174 ? 12.092 19.001 -18.424 1.00 76.88 174 SER A N 1
ATOM 1409 C CA . SER A 1 174 ? 13.447 18.641 -18.861 1.00 76.88 174 SER A CA 1
ATOM 1410 C C . SER A 1 174 ? 13.660 17.122 -18.859 1.00 76.88 174 SER A C 1
ATOM 1412 O O . SER A 1 174 ? 12.999 16.412 -18.093 1.00 76.88 174 SER A O 1
ATOM 1414 N N . GLU A 1 175 ? 14.613 16.615 -19.649 1.00 79.81 175 GLU A N 1
ATOM 1415 C CA . GLU A 1 175 ? 15.052 15.206 -19.586 1.00 79.81 175 GLU A CA 1
ATOM 1416 C C . GLU A 1 175 ? 15.476 14.817 -18.160 1.00 79.81 175 GLU A C 1
ATOM 1418 O O . GLU A 1 175 ? 15.163 13.727 -17.691 1.00 79.81 175 GLU A O 1
ATOM 1423 N N . TYR A 1 176 ? 16.099 15.743 -17.422 1.00 80.06 176 TYR A N 1
ATOM 1424 C CA . TYR A 1 176 ? 16.444 15.550 -16.014 1.00 80.06 176 TYR A CA 1
ATOM 1425 C C . TYR A 1 176 ? 15.204 15.330 -15.133 1.00 80.06 176 TYR A C 1
ATOM 1427 O O . TYR A 1 176 ? 15.146 14.363 -14.373 1.00 80.06 176 TYR A O 1
ATOM 1435 N N . SER A 1 177 ? 14.186 16.192 -15.245 1.00 77.56 177 SER A N 1
ATOM 1436 C CA . SER A 1 177 ? 12.932 16.031 -14.490 1.00 77.56 177 SER A CA 1
ATOM 1437 C C . SER A 1 177 ? 12.187 14.740 -14.858 1.00 77.56 177 SER A C 1
ATOM 1439 O O . SER A 1 177 ? 11.586 14.110 -13.988 1.00 77.56 177 SER A O 1
ATOM 1441 N N . LEU A 1 178 ? 12.282 14.307 -16.122 1.00 81.81 178 LEU A N 1
ATOM 1442 C CA . LEU A 1 178 ? 11.763 13.022 -16.586 1.00 81.81 178 LEU A CA 1
ATOM 1443 C C . LEU A 1 178 ? 12.534 11.857 -15.951 1.00 81.81 178 LEU A C 1
ATOM 1445 O O . LEU A 1 178 ? 11.910 10.951 -15.411 1.00 81.81 178 LEU A O 1
ATOM 1449 N N . ALA A 1 179 ? 13.866 11.896 -15.951 1.00 82.19 179 ALA A N 1
ATOM 1450 C CA . ALA A 1 179 ? 14.702 10.856 -15.354 1.00 82.19 179 ALA A CA 1
ATOM 1451 C C . ALA A 1 179 ? 14.466 10.708 -13.841 1.00 82.19 179 ALA A C 1
ATOM 1453 O O . ALA A 1 179 ? 14.391 9.588 -13.340 1.00 82.19 179 ALA A O 1
ATOM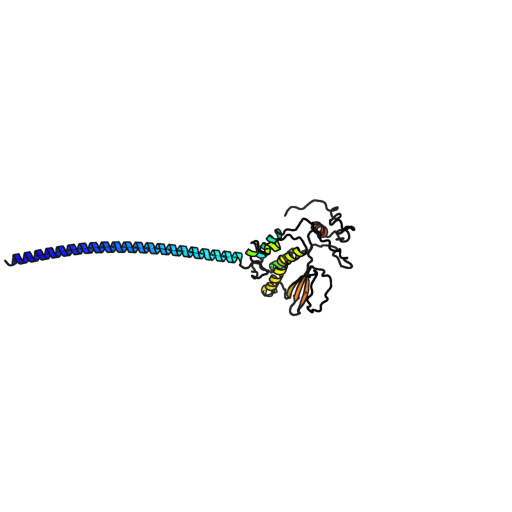 1454 N N . MET A 1 180 ? 14.302 11.821 -13.117 1.00 79.19 180 MET A N 1
ATOM 1455 C CA . MET A 1 180 ? 13.952 11.814 -11.688 1.00 79.19 180 MET A CA 1
ATOM 1456 C C . MET A 1 180 ? 12.560 11.230 -11.436 1.00 79.19 180 MET A C 1
ATOM 1458 O O . MET A 1 180 ? 12.371 10.458 -10.502 1.00 79.19 180 MET A O 1
ATOM 1462 N N . ASN A 1 181 ? 11.576 11.568 -12.274 1.00 81.56 181 ASN A N 1
ATOM 1463 C CA . ASN A 1 181 ? 10.244 10.972 -12.187 1.00 81.56 181 ASN A CA 1
ATOM 1464 C C . ASN A 1 181 ? 10.294 9.452 -12.410 1.00 81.56 181 ASN A C 1
ATOM 1466 O O . ASN A 1 181 ? 9.665 8.700 -11.673 1.00 81.56 181 ASN A O 1
ATOM 1470 N N . ARG A 1 182 ? 11.047 9.003 -13.417 1.00 84.94 182 ARG A N 1
ATOM 1471 C CA . ARG A 1 182 ? 11.115 7.591 -13.812 1.00 84.94 182 ARG A CA 1
ATOM 1472 C C . ARG A 1 182 ? 11.856 6.728 -12.802 1.00 84.94 182 ARG A C 1
ATOM 1474 O O . ARG A 1 182 ? 11.450 5.587 -12.601 1.00 84.94 182 ARG A O 1
ATOM 1481 N N . GLU A 1 183 ? 12.838 7.290 -12.109 1.00 82.56 183 GLU A N 1
ATOM 1482 C CA . GLU A 1 183 ? 13.507 6.617 -10.996 1.00 82.56 183 GLU A CA 1
ATOM 1483 C C . GLU A 1 183 ? 12.525 6.249 -9.882 1.00 82.56 183 GLU A C 1
ATOM 1485 O O . GLU A 1 183 ? 12.360 5.081 -9.548 1.00 82.56 183 GLU A O 1
ATOM 1490 N N . GLU A 1 184 ? 11.782 7.241 -9.393 1.00 77.81 184 GLU A N 1
ATOM 1491 C CA . GLU A 1 184 ? 10.837 7.071 -8.284 1.00 77.81 184 GLU A CA 1
ATOM 1492 C C . GLU A 1 184 ? 9.611 6.229 -8.683 1.00 77.81 184 GLU A C 1
ATOM 1494 O O . GLU A 1 184 ? 9.031 5.519 -7.862 1.00 77.81 184 GLU A O 1
ATOM 1499 N N . ALA A 1 185 ? 9.182 6.323 -9.945 1.00 78.25 185 ALA A N 1
ATOM 1500 C CA . ALA A 1 185 ? 7.984 5.650 -10.442 1.00 78.25 185 ALA A CA 1
ATOM 1501 C C . ALA A 1 185 ? 8.223 4.204 -10.889 1.00 78.25 185 ALA A C 1
ATOM 1503 O O . ALA A 1 185 ? 7.292 3.396 -10.868 1.00 78.25 185 ALA A O 1
ATOM 1504 N N . VAL A 1 186 ? 9.427 3.904 -11.384 1.00 82.38 186 VAL A N 1
ATOM 1505 C CA . VAL A 1 186 ? 9.724 2.655 -12.097 1.00 82.38 186 VAL A CA 1
ATOM 1506 C C . VAL A 1 186 ? 10.974 1.994 -11.544 1.00 82.38 186 VAL A C 1
ATOM 1508 O O . VAL A 1 186 ? 10.879 0.849 -11.112 1.00 82.38 186 VAL A O 1
ATOM 1511 N N . THR A 1 187 ? 12.115 2.682 -11.539 1.00 87.44 187 THR A N 1
ATOM 1512 C CA . THR A 1 187 ? 13.400 2.073 -11.168 1.00 87.44 187 THR A CA 1
ATOM 1513 C C . THR A 1 187 ? 13.399 1.565 -9.727 1.00 87.44 187 THR A C 1
ATOM 1515 O O . THR A 1 187 ? 13.533 0.357 -9.524 1.00 87.44 187 THR A O 1
ATOM 1518 N N . ASP A 1 188 ? 13.161 2.433 -8.738 1.00 84.50 188 ASP A N 1
ATOM 1519 C CA . ASP A 1 188 ? 13.208 2.052 -7.318 1.00 84.50 188 ASP A CA 1
ATOM 1520 C C . ASP A 1 188 ? 12.174 0.958 -6.979 1.00 84.50 188 ASP A C 1
ATOM 1522 O O . ASP A 1 188 ? 12.537 -0.044 -6.344 1.00 84.50 188 ASP A O 1
ATOM 1526 N N . PRO A 1 189 ? 10.901 1.056 -7.429 1.00 83.69 189 PRO A N 1
ATOM 1527 C CA . PRO A 1 189 ? 9.925 -0.005 -7.196 1.00 83.69 189 PRO A CA 1
ATOM 1528 C C . PRO A 1 189 ? 10.300 -1.336 -7.857 1.00 83.69 189 PRO A C 1
ATOM 1530 O O . PRO A 1 189 ? 10.050 -2.397 -7.280 1.00 83.69 189 PRO A O 1
ATOM 1533 N N . VAL A 1 190 ? 10.891 -1.313 -9.060 1.00 86.19 190 VAL A N 1
ATOM 1534 C CA . VAL A 1 190 ? 11.318 -2.535 -9.756 1.00 86.19 190 VAL A CA 1
ATOM 1535 C C . VAL A 1 190 ? 12.501 -3.175 -9.041 1.00 86.19 190 VAL A C 1
ATOM 1537 O O . VAL A 1 190 ? 12.475 -4.385 -8.837 1.00 86.19 190 VAL A O 1
ATOM 1540 N N . GLU A 1 191 ? 13.508 -2.411 -8.617 1.00 86.75 191 GLU A N 1
ATOM 1541 C CA . GLU A 1 191 ? 14.630 -2.962 -7.848 1.00 86.75 191 GLU A CA 1
ATOM 1542 C C . GLU A 1 191 ? 14.160 -3.627 -6.551 1.00 86.75 191 GLU A C 1
ATOM 1544 O O . GLU A 1 191 ? 14.552 -4.762 -6.257 1.00 86.75 191 GLU A O 1
ATOM 1549 N N . SER A 1 192 ? 13.264 -2.968 -5.808 1.00 86.56 192 SER A N 1
ATOM 1550 C CA . SER A 1 192 ? 12.695 -3.542 -4.587 1.00 86.56 192 SER A CA 1
ATOM 1551 C C . SER A 1 192 ? 11.878 -4.809 -4.868 1.00 86.56 192 SER A C 1
ATOM 1553 O O . SER A 1 192 ? 12.066 -5.835 -4.207 1.00 86.56 192 SER A O 1
ATOM 1555 N N . LEU A 1 193 ? 11.042 -4.803 -5.913 1.00 85.12 193 LEU A N 1
ATOM 1556 C CA . LEU A 1 193 ? 10.293 -5.993 -6.320 1.00 85.12 193 LEU A CA 1
ATOM 1557 C C . LEU A 1 193 ? 11.226 -7.144 -6.718 1.00 85.12 193 LEU A C 1
ATOM 1559 O O . LEU A 1 193 ? 10.984 -8.291 -6.350 1.00 85.12 193 LEU A O 1
ATOM 1563 N N . MET A 1 194 ? 12.304 -6.861 -7.450 1.00 86.56 194 MET A N 1
ATOM 1564 C CA . MET A 1 194 ? 13.273 -7.879 -7.857 1.00 86.56 194 MET A CA 1
ATOM 1565 C C . MET A 1 194 ? 14.041 -8.451 -6.662 1.00 86.56 194 MET A C 1
ATOM 1567 O O . MET A 1 194 ? 14.366 -9.642 -6.659 1.00 86.56 194 MET A O 1
ATOM 1571 N N . LYS A 1 195 ? 14.285 -7.645 -5.624 1.00 87.06 195 LYS A N 1
ATOM 1572 C CA . LYS A 1 195 ? 14.828 -8.122 -4.351 1.00 87.06 195 LYS A CA 1
ATOM 1573 C C . LYS A 1 195 ? 13.852 -9.065 -3.636 1.00 87.06 195 LYS A C 1
ATOM 1575 O O . LYS A 1 195 ? 14.267 -10.152 -3.244 1.00 87.06 195 LYS A O 1
ATOM 1580 N N . GLU A 1 196 ? 12.570 -8.713 -3.546 1.00 85.69 196 GLU A N 1
ATOM 1581 C CA . GLU A 1 196 ? 11.525 -9.584 -2.974 1.00 85.69 196 GLU A CA 1
ATOM 1582 C C . GLU A 1 196 ? 11.395 -10.904 -3.754 1.00 85.69 196 GLU A C 1
ATOM 1584 O O . GLU A 1 196 ? 11.371 -11.984 -3.165 1.00 85.69 196 GLU A O 1
ATOM 1589 N N . VAL A 1 197 ? 11.393 -10.849 -5.093 1.00 85.75 197 VAL A N 1
ATOM 1590 C CA . VAL A 1 197 ? 11.363 -12.049 -5.951 1.00 85.75 197 VAL A CA 1
ATOM 1591 C C . VAL A 1 197 ? 12.547 -12.972 -5.656 1.00 85.75 197 VAL A C 1
ATOM 1593 O O . VAL A 1 197 ? 12.380 -14.188 -5.678 1.00 85.75 197 VAL A O 1
ATOM 1596 N N . ARG A 1 198 ? 13.727 -12.419 -5.353 1.00 85.25 198 ARG A N 1
ATOM 1597 C CA . ARG A 1 198 ? 14.924 -13.191 -4.989 1.00 85.25 198 ARG A CA 1
ATOM 1598 C C . ARG A 1 198 ? 14.812 -13.826 -3.602 1.00 85.25 198 ARG A C 1
ATOM 1600 O O . ARG A 1 198 ? 15.276 -14.945 -3.400 1.00 85.25 198 ARG A O 1
ATOM 1607 N N . GLU A 1 199 ? 14.235 -13.109 -2.643 1.00 85.44 199 GLU A N 1
ATOM 1608 C CA . GLU A 1 199 ? 14.056 -13.577 -1.263 1.00 85.44 199 GLU A CA 1
ATOM 1609 C C . GLU A 1 199 ? 12.921 -14.617 -1.147 1.00 85.44 199 GLU A C 1
ATOM 1611 O O . GLU A 1 199 ? 12.899 -15.420 -0.210 1.00 85.44 199 GLU A O 1
ATOM 1616 N N . ASN A 1 200 ? 12.027 -14.678 -2.139 1.00 85.12 200 ASN A N 1
ATOM 1617 C CA . ASN A 1 200 ? 10.911 -15.613 -2.209 1.00 85.12 200 ASN A CA 1
ATOM 1618 C C . ASN A 1 200 ? 11.171 -16.779 -3.186 1.00 85.12 200 ASN A C 1
ATOM 1620 O O . ASN A 1 200 ? 11.101 -16.631 -4.405 1.00 85.12 200 ASN A O 1
ATOM 1624 N N . ALA A 1 201 ? 11.388 -17.985 -2.651 1.00 84.50 201 ALA A N 1
ATOM 1625 C CA . ALA A 1 201 ? 11.725 -19.170 -3.448 1.00 84.50 201 ALA A CA 1
ATOM 1626 C C . ALA A 1 201 ? 10.666 -19.561 -4.504 1.00 84.50 201 ALA A C 1
ATOM 1628 O O . ALA A 1 201 ? 11.021 -20.064 -5.575 1.00 84.50 201 ALA A O 1
ATOM 1629 N N . GLU A 1 202 ? 9.377 -19.336 -4.229 1.00 84.88 202 GLU A N 1
ATOM 1630 C CA . GLU A 1 202 ? 8.292 -19.635 -5.172 1.00 84.88 202 GLU A CA 1
ATOM 1631 C C . GLU A 1 202 ? 8.309 -18.653 -6.348 1.00 84.88 202 GLU A C 1
ATOM 1633 O O . GLU A 1 202 ? 8.276 -19.071 -7.511 1.00 84.88 202 GLU A O 1
ATOM 1638 N N . LEU A 1 203 ? 8.439 -17.352 -6.055 1.00 85.06 203 LEU A N 1
ATOM 1639 C CA . LEU A 1 203 ? 8.538 -16.312 -7.078 1.00 85.06 203 LEU A CA 1
ATOM 1640 C C . LEU A 1 203 ? 9.806 -16.493 -7.910 1.00 85.06 203 LEU A C 1
ATOM 1642 O O . LEU A 1 203 ? 9.709 -16.550 -9.135 1.00 85.06 203 LEU A O 1
ATOM 1646 N N . MET A 1 204 ? 10.961 -16.691 -7.275 1.00 85.81 204 MET A N 1
ATOM 1647 C CA . MET A 1 204 ? 12.227 -16.959 -7.956 1.00 85.81 204 MET A CA 1
ATOM 1648 C C . MET A 1 204 ? 12.106 -18.124 -8.951 1.00 85.81 204 MET A C 1
ATOM 1650 O O . MET A 1 204 ? 12.496 -17.993 -10.112 1.00 85.81 204 MET A O 1
ATOM 1654 N N . THR A 1 205 ? 11.493 -19.239 -8.533 1.00 85.44 205 THR A N 1
ATOM 1655 C CA . THR A 1 205 ? 11.267 -20.409 -9.401 1.00 85.44 205 THR A CA 1
ATOM 1656 C C . THR A 1 205 ? 10.324 -20.078 -10.562 1.00 85.44 205 THR A C 1
ATOM 1658 O O . THR A 1 205 ? 10.566 -20.492 -11.694 1.00 85.44 205 THR A O 1
ATOM 1661 N N . SER A 1 206 ? 9.259 -19.311 -10.310 1.00 85.75 206 SER A N 1
ATOM 1662 C CA . SER A 1 206 ? 8.283 -18.936 -11.341 1.00 85.75 206 SER A CA 1
ATOM 1663 C C . SER A 1 206 ? 8.861 -17.988 -12.402 1.00 85.75 206 SER A C 1
ATOM 1665 O O . SER A 1 206 ? 8.601 -18.148 -13.603 1.00 85.75 206 SER A O 1
ATOM 1667 N N . PHE A 1 207 ? 9.663 -17.008 -11.976 1.00 84.00 207 PHE A N 1
ATOM 1668 C CA . PHE A 1 207 ? 10.288 -16.011 -12.839 1.00 84.00 207 PHE A CA 1
ATOM 1669 C C . PHE A 1 207 ? 11.529 -16.562 -13.544 1.00 84.00 207 PHE A C 1
ATOM 1671 O O . PHE A 1 207 ? 11.787 -16.168 -14.680 1.00 84.00 207 PHE A O 1
ATOM 1678 N N . GLY A 1 208 ? 12.234 -17.515 -12.927 1.00 82.75 208 GLY A N 1
ATOM 1679 C CA . GLY A 1 208 ? 13.472 -18.085 -13.457 1.00 82.75 208 GLY A CA 1
ATOM 1680 C C . GLY A 1 208 ? 14.625 -17.080 -13.458 1.00 82.75 208 GLY A C 1
ATOM 1681 O O . GLY A 1 208 ? 15.477 -17.137 -14.340 1.00 82.75 208 GLY A O 1
ATOM 1682 N N . ILE A 1 209 ? 14.610 -16.130 -12.518 1.00 78.38 209 ILE A N 1
ATOM 1683 C CA . ILE A 1 209 ? 15.621 -15.077 -12.392 1.00 78.38 209 ILE A CA 1
ATOM 1684 C C . ILE A 1 209 ? 16.474 -15.385 -11.162 1.00 78.38 209 ILE A C 1
ATOM 1686 O O . ILE A 1 209 ? 15.977 -15.372 -10.040 1.00 78.38 209 ILE A O 1
ATOM 1690 N N . ASP A 1 210 ? 17.757 -15.658 -11.387 1.00 78.06 210 ASP A N 1
ATOM 1691 C CA . ASP A 1 210 ? 18.749 -16.068 -10.386 1.00 78.06 210 ASP A CA 1
ATOM 1692 C C . ASP A 1 210 ? 19.865 -15.020 -10.177 1.00 78.06 210 ASP A C 1
ATOM 1694 O O . ASP A 1 210 ? 20.947 -15.327 -9.671 1.00 78.06 210 ASP A O 1
ATOM 1698 N N . GLY A 1 211 ? 19.608 -13.762 -10.554 1.00 83.50 211 GLY A N 1
ATOM 1699 C CA . GLY A 1 211 ? 20.604 -12.687 -10.554 1.00 83.50 211 GLY A CA 1
ATOM 1700 C C . GLY A 1 211 ? 20.089 -11.344 -10.043 1.00 83.50 211 GLY A C 1
ATOM 1701 O O . GLY A 1 211 ? 18.880 -11.102 -10.007 1.00 83.50 211 GLY A O 1
ATOM 1702 N N . ASP A 1 212 ? 21.002 -10.494 -9.565 1.00 86.94 212 ASP A N 1
ATOM 1703 C CA . ASP A 1 212 ? 20.700 -9.177 -8.993 1.00 86.94 212 ASP A CA 1
ATOM 1704 C C . ASP A 1 212 ? 20.420 -8.145 -10.071 1.00 86.94 212 ASP A C 1
ATOM 1706 O O . ASP A 1 212 ? 21.242 -7.974 -10.963 1.00 86.94 212 ASP A O 1
ATOM 1710 N N . VAL A 1 213 ? 19.253 -7.502 -10.000 1.00 88.50 213 VAL A N 1
ATOM 1711 C CA . VAL A 1 213 ? 18.855 -6.474 -10.964 1.00 88.50 213 VAL A CA 1
ATOM 1712 C C . VAL A 1 213 ? 19.273 -5.136 -10.400 1.00 88.50 213 VAL A C 1
ATOM 1714 O O . VAL A 1 213 ? 18.903 -4.817 -9.272 1.00 88.50 213 VAL A O 1
ATOM 1717 N N . LYS A 1 214 ? 20.033 -4.378 -11.184 1.00 88.25 214 LYS A N 1
ATOM 1718 C CA . LYS A 1 214 ? 20.479 -3.039 -10.814 1.00 88.25 214 LYS A CA 1
ATOM 1719 C C . LYS A 1 214 ? 20.336 -2.079 -11.965 1.00 88.25 214 LYS A C 1
ATOM 1721 O O . LYS A 1 214 ? 20.708 -2.416 -13.091 1.00 88.25 214 LYS A O 1
ATOM 1726 N N . PHE A 1 215 ? 19.869 -0.889 -11.649 1.00 87.88 215 PHE A N 1
ATOM 1727 C CA . PHE A 1 215 ? 19.820 0.246 -12.537 1.00 87.88 215 PHE A CA 1
ATOM 1728 C C . PHE A 1 215 ? 20.976 1.190 -12.206 1.00 87.88 215 PHE A C 1
ATOM 1730 O O . PHE A 1 215 ? 21.222 1.556 -11.059 1.00 87.88 215 PHE A O 1
ATOM 1737 N N . GLU A 1 216 ? 21.731 1.561 -13.231 1.00 85.56 216 GLU A N 1
ATOM 1738 C CA . GLU A 1 216 ? 22.896 2.426 -13.123 1.00 85.56 216 GLU A CA 1
ATOM 1739 C C . GLU A 1 216 ? 22.701 3.626 -14.043 1.00 85.56 216 GLU A C 1
ATOM 1741 O O . GLU A 1 216 ? 22.612 3.492 -15.267 1.00 85.56 216 GLU A O 1
ATOM 1746 N N . ARG A 1 217 ? 22.630 4.819 -13.444 1.00 74.69 217 ARG A N 1
ATOM 1747 C CA . ARG A 1 217 ? 22.517 6.075 -14.184 1.00 74.69 217 ARG A CA 1
ATOM 1748 C C . ARG A 1 217 ? 23.894 6.606 -14.555 1.00 74.69 217 ARG A C 1
ATOM 1750 O O . ARG A 1 217 ? 24.777 6.743 -13.706 1.00 74.69 217 ARG A O 1
ATOM 1757 N N . ASN A 1 218 ? 24.043 7.026 -15.803 1.00 65.62 218 ASN A N 1
ATOM 1758 C CA . ASN A 1 218 ? 25.223 7.747 -16.251 1.00 65.62 218 ASN A CA 1
ATOM 1759 C C . ASN A 1 218 ? 25.083 9.218 -15.871 1.00 65.62 218 ASN A C 1
ATOM 1761 O O . ASN A 1 218 ? 24.520 10.021 -16.611 1.00 65.62 218 ASN A O 1
ATOM 1765 N N . VAL A 1 219 ? 25.592 9.590 -14.697 1.00 48.78 219 VAL A N 1
ATOM 1766 C CA . VAL A 1 219 ? 25.630 10.996 -14.279 1.00 48.78 219 VAL A CA 1
ATOM 1767 C C . VAL A 1 219 ? 26.756 11.709 -15.026 1.00 48.78 219 VAL A C 1
ATOM 1769 O O . VAL A 1 219 ? 27.838 11.939 -14.496 1.00 48.78 219 VAL A O 1
ATOM 1772 N N . ASN A 1 220 ? 26.508 12.063 -16.283 1.00 45.59 220 ASN A N 1
ATOM 1773 C CA . ASN A 1 220 ? 27.367 12.977 -17.023 1.00 45.59 220 ASN A CA 1
ATOM 1774 C C . ASN A 1 220 ? 26.824 14.404 -16.883 1.00 45.59 220 ASN A C 1
ATOM 1776 O O . ASN A 1 220 ? 26.200 14.930 -17.799 1.00 45.59 220 ASN A O 1
ATOM 1780 N N . HIS A 1 221 ? 27.087 15.062 -15.748 1.00 35.16 221 HIS A N 1
ATOM 1781 C CA . HIS A 1 221 ? 27.123 16.525 -15.734 1.00 35.16 221 HIS A CA 1
ATOM 1782 C C . HIS A 1 221 ? 28.219 17.070 -14.810 1.00 35.16 221 HIS A C 1
ATOM 1784 O O . HIS A 1 221 ? 28.469 16.577 -13.715 1.00 35.16 221 HIS A O 1
ATOM 1790 N N . SER A 1 222 ? 28.904 18.075 -15.343 1.00 41.03 222 SER A N 1
ATOM 1791 C CA . SER A 1 222 ? 30.147 18.718 -14.926 1.00 41.03 222 SER A CA 1
ATOM 1792 C C . SER A 1 222 ? 30.340 19.017 -13.429 1.00 41.03 222 SER A C 1
ATOM 1794 O O . SER A 1 222 ? 29.530 19.710 -12.821 1.00 41.03 222 SER A O 1
ATOM 1796 N N . GLY A 1 223 ? 31.535 18.673 -12.925 1.00 36.50 223 GLY A N 1
ATOM 1797 C CA . GLY A 1 223 ? 32.253 19.457 -11.910 1.00 36.50 223 GLY A CA 1
ATOM 1798 C C . GLY A 1 223 ? 32.230 18.940 -10.467 1.00 36.50 223 GLY A C 1
ATOM 1799 O O . GLY A 1 223 ? 31.421 19.388 -9.669 1.00 36.50 223 GLY A O 1
ATOM 1800 N N . SER A 1 224 ? 33.202 18.097 -10.096 1.00 29.52 224 SER A N 1
ATOM 1801 C CA . SER A 1 224 ? 34.150 18.325 -8.983 1.00 29.52 224 SER A CA 1
ATOM 1802 C C . SER A 1 224 ? 34.787 17.013 -8.508 1.00 29.52 224 SER A C 1
ATOM 1804 O O . SER A 1 224 ? 34.132 16.002 -8.283 1.00 29.52 224 SER A O 1
ATOM 1806 N N . THR A 1 225 ? 36.103 17.083 -8.358 1.00 39.34 225 THR A N 1
ATOM 1807 C CA . THR A 1 225 ? 37.066 16.099 -7.872 1.00 39.34 225 THR A CA 1
ATOM 1808 C C . THR A 1 225 ? 36.656 15.374 -6.589 1.00 39.34 225 THR A C 1
ATOM 1810 O O . THR A 1 225 ? 36.533 16.014 -5.552 1.00 39.34 225 THR A O 1
ATOM 1813 N N . THR A 1 226 ? 36.678 14.040 -6.604 1.00 31.36 226 THR A N 1
ATOM 1814 C CA . THR A 1 226 ? 37.332 13.235 -5.555 1.00 31.36 226 THR A CA 1
ATOM 1815 C C . THR A 1 226 ? 37.797 11.898 -6.130 1.00 31.36 226 THR A C 1
ATOM 1817 O O . THR A 1 226 ? 37.076 11.187 -6.823 1.00 31.36 226 THR A O 1
ATOM 1820 N N . HIS A 1 227 ? 39.065 11.584 -5.878 1.00 40.19 227 HIS A N 1
ATOM 1821 C CA . HIS A 1 227 ? 39.719 10.360 -6.312 1.00 40.19 227 HIS A CA 1
ATOM 1822 C C . HIS A 1 227 ? 39.097 9.126 -5.660 1.00 40.19 227 HIS A C 1
ATOM 1824 O O . HIS A 1 227 ? 39.032 9.021 -4.437 1.00 40.19 227 HIS A O 1
ATOM 1830 N N . SER A 1 228 ? 38.726 8.147 -6.477 1.00 31.11 228 SER A N 1
ATOM 1831 C CA . SER A 1 228 ? 38.577 6.757 -6.059 1.00 31.11 228 SER A CA 1
ATOM 1832 C C . SER A 1 228 ? 39.055 5.881 -7.207 1.00 31.11 228 SER A C 1
ATOM 1834 O O . SER A 1 228 ? 38.483 5.879 -8.293 1.00 31.11 228 SER A O 1
ATOM 1836 N N . HIS A 1 229 ? 40.178 5.207 -6.978 1.00 33.25 229 HIS A N 1
ATOM 1837 C CA . HIS A 1 229 ? 40.792 4.281 -7.915 1.00 33.25 229 HIS A CA 1
ATOM 1838 C C . HIS A 1 229 ? 39.852 3.097 -8.171 1.00 33.25 229 HIS A C 1
ATOM 1840 O O . HIS A 1 229 ? 39.774 2.176 -7.364 1.00 33.25 229 HIS A O 1
ATOM 1846 N N . SER A 1 230 ? 39.178 3.107 -9.316 1.00 30.83 230 SER A N 1
ATOM 1847 C CA . SER A 1 230 ? 38.734 1.889 -9.984 1.00 30.83 230 SER A CA 1
ATOM 1848 C C . SER A 1 230 ? 39.173 1.988 -11.440 1.00 30.83 230 SER A C 1
ATOM 1850 O O . SER A 1 230 ? 38.932 2.975 -12.133 1.00 30.83 230 SER A O 1
ATOM 1852 N N . THR A 1 231 ? 39.976 1.018 -11.852 1.00 33.31 231 THR A N 1
ATOM 1853 C CA . THR A 1 231 ? 40.479 0.853 -13.211 1.00 33.31 231 THR A CA 1
ATOM 1854 C C . THR A 1 231 ? 39.362 0.313 -14.089 1.00 33.31 231 THR A C 1
ATOM 1856 O O . THR A 1 231 ? 39.290 -0.892 -14.280 1.00 33.31 231 THR A O 1
ATOM 1859 N N . GLU A 1 232 ? 38.529 1.201 -14.621 1.00 31.31 232 GLU A N 1
ATOM 1860 C CA . GLU A 1 232 ? 37.781 1.014 -15.868 1.00 31.31 232 GLU A CA 1
ATOM 1861 C C . GLU A 1 232 ? 37.705 2.370 -16.592 1.00 31.31 232 GLU A C 1
ATOM 1863 O O . GLU A 1 232 ? 37.814 3.417 -15.946 1.00 31.31 232 GLU A O 1
ATOM 1868 N N . PRO A 1 233 ? 37.677 2.393 -17.937 1.00 31.75 233 PRO A N 1
ATOM 1869 C CA . PRO A 1 233 ? 38.042 3.571 -18.712 1.00 31.75 233 PRO A CA 1
ATOM 1870 C C . PRO A 1 233 ? 37.016 4.694 -18.539 1.00 31.75 233 PRO A C 1
ATOM 1872 O O . PRO A 1 233 ? 35.984 4.740 -19.203 1.00 31.75 233 PRO A O 1
ATOM 1875 N N . SER A 1 234 ? 37.359 5.645 -17.673 1.00 42.44 234 SER A N 1
ATOM 1876 C CA . SER A 1 234 ? 36.821 7.000 -17.663 1.00 42.44 234 SER A CA 1
ATOM 1877 C C . SER A 1 234 ? 36.917 7.605 -19.073 1.00 42.44 234 SER A C 1
ATOM 1879 O O . SER A 1 234 ? 37.998 7.632 -19.663 1.00 42.44 234 SER A O 1
ATOM 1881 N N . GLY A 1 235 ? 35.788 8.082 -19.610 1.00 35.50 235 GLY A N 1
ATOM 1882 C CA . GLY A 1 235 ? 35.763 8.952 -20.792 1.00 35.50 235 GLY A CA 1
ATOM 1883 C C . GLY A 1 235 ? 35.207 8.358 -22.091 1.00 35.50 235 GLY A C 1
ATOM 1884 O O . GLY A 1 235 ? 35.787 8.583 -23.151 1.00 35.50 235 GLY A O 1
ATOM 1885 N N . LYS A 1 236 ? 34.072 7.648 -22.060 1.00 38.19 236 LYS A N 1
ATOM 1886 C CA . LYS A 1 236 ? 33.258 7.421 -23.267 1.00 38.19 236 LYS A CA 1
ATOM 1887 C C . LYS A 1 236 ? 31.838 7.911 -23.025 1.00 38.19 236 LYS A C 1
ATOM 1889 O O . LYS A 1 236 ? 31.199 7.487 -22.073 1.00 38.19 236 LYS A O 1
ATOM 1894 N N . ASN A 1 237 ? 31.390 8.821 -23.887 1.00 44.50 237 ASN A N 1
ATOM 1895 C CA . ASN A 1 237 ? 30.028 9.342 -23.973 1.00 44.50 237 ASN A CA 1
ATOM 1896 C C . ASN A 1 237 ? 29.026 8.203 -23.763 1.00 44.50 237 ASN A C 1
ATOM 1898 O O . ASN A 1 237 ? 28.921 7.326 -24.624 1.00 44.50 237 ASN A O 1
ATOM 1902 N N . SER A 1 238 ? 28.345 8.179 -22.617 1.00 53.38 238 SER A N 1
ATOM 1903 C CA . SER A 1 238 ? 27.307 7.176 -22.419 1.00 53.38 238 SER A CA 1
ATOM 1904 C C . SER A 1 238 ? 26.216 7.383 -23.468 1.00 53.38 238 SER A C 1
ATOM 1906 O O . SER A 1 238 ? 25.788 8.510 -23.698 1.00 53.38 238 SER A O 1
ATOM 1908 N N . ILE A 1 239 ? 25.813 6.293 -24.122 1.00 64.62 239 ILE A N 1
ATOM 1909 C CA . ILE A 1 239 ? 24.788 6.267 -25.178 1.00 64.62 239 ILE A CA 1
ATOM 1910 C C . ILE A 1 239 ? 23.373 6.258 -24.577 1.00 64.62 239 ILE A C 1
ATOM 1912 O O . ILE A 1 239 ? 22.413 6.522 -25.291 1.00 64.62 239 ILE A O 1
ATOM 1916 N N . ALA A 1 240 ? 23.259 5.931 -23.289 1.00 71.81 240 ALA A N 1
ATOM 1917 C CA . ALA A 1 240 ? 22.005 5.836 -22.560 1.00 71.81 240 ALA A CA 1
ATOM 1918 C C . ALA A 1 240 ? 22.101 6.609 -21.242 1.00 71.81 240 ALA A C 1
ATOM 1920 O O . ALA A 1 240 ? 23.164 6.656 -20.607 1.00 71.81 240 ALA A O 1
ATOM 1921 N N . ASP A 1 241 ? 20.984 7.162 -20.795 1.00 80.06 241 ASP A N 1
ATOM 1922 C CA . ASP A 1 241 ? 20.899 7.837 -19.502 1.00 80.06 241 ASP A CA 1
ATOM 1923 C C . ASP A 1 241 ? 20.985 6.827 -18.355 1.00 80.06 241 ASP A C 1
ATOM 1925 O O . ASP A 1 241 ? 21.584 7.104 -17.317 1.00 80.06 241 ASP A O 1
ATOM 1929 N N . GLU A 1 242 ? 20.447 5.626 -18.564 1.00 86.19 242 GLU A N 1
ATOM 1930 C CA . GLU A 1 242 ? 20.353 4.576 -17.553 1.00 86.19 242 GLU A CA 1
ATOM 1931 C C . GLU A 1 242 ? 20.505 3.188 -18.190 1.00 86.19 242 GLU A C 1
ATOM 1933 O O . GLU A 1 242 ? 19.994 2.916 -19.279 1.00 86.19 242 GLU A O 1
ATOM 1938 N N . PHE A 1 243 ? 21.224 2.297 -17.512 1.00 87.88 243 PHE A N 1
ATOM 1939 C CA . PHE A 1 243 ? 21.345 0.889 -17.878 1.00 87.88 243 PHE A CA 1
ATOM 1940 C C . PHE A 1 243 ? 20.757 0.021 -16.780 1.00 87.88 243 PHE A C 1
ATOM 1942 O O . PHE A 1 243 ? 20.969 0.290 -15.606 1.00 87.88 243 PHE A O 1
ATOM 1949 N N . CYS A 1 244 ? 20.086 -1.062 -17.155 1.00 89.38 244 CYS A N 1
ATOM 1950 C CA . CYS A 1 244 ? 19.714 -2.116 -16.225 1.00 89.38 244 CYS A CA 1
ATOM 1951 C C . CYS A 1 244 ? 20.526 -3.373 -16.530 1.00 89.38 244 CYS A C 1
ATOM 1953 O O . CYS A 1 244 ? 20.601 -3.836 -17.676 1.00 89.38 244 CYS A O 1
ATOM 1955 N N . SER A 1 245 ? 21.168 -3.894 -15.488 1.00 89.75 245 SER A N 1
ATOM 1956 C CA . SER A 1 245 ? 22.026 -5.068 -15.542 1.00 89.75 245 SER A CA 1
ATOM 1957 C C . SER A 1 245 ? 21.514 -6.170 -14.623 1.00 89.75 245 SER A C 1
ATOM 1959 O O . SER A 1 245 ? 20.911 -5.907 -13.582 1.00 89.75 245 SER A O 1
ATOM 1961 N N . ILE A 1 246 ? 21.761 -7.416 -15.022 1.00 88.69 246 ILE A N 1
ATOM 1962 C CA . ILE A 1 246 ? 21.517 -8.603 -14.208 1.00 88.69 246 ILE A CA 1
ATOM 1963 C C . ILE A 1 246 ? 22.864 -9.208 -13.841 1.00 88.69 246 ILE A C 1
ATOM 1965 O O . ILE A 1 246 ? 23.607 -9.664 -14.710 1.00 88.69 246 ILE A O 1
ATOM 1969 N N . LYS A 1 247 ? 23.167 -9.254 -12.546 1.00 88.38 247 LYS A N 1
ATOM 1970 C CA . LYS A 1 247 ? 24.352 -9.919 -12.011 1.00 88.38 247 LYS A CA 1
ATOM 1971 C C . LYS A 1 247 ? 24.025 -11.349 -11.604 1.00 88.38 247 LYS A C 1
ATOM 1973 O O . LYS A 1 247 ? 23.369 -11.562 -10.585 1.00 88.38 247 LYS A O 1
ATOM 1978 N N . ARG A 1 248 ? 24.479 -12.338 -12.371 1.00 84.69 248 ARG A N 1
ATOM 1979 C CA . ARG A 1 248 ? 24.152 -13.754 -12.127 1.00 84.69 248 ARG A CA 1
ATOM 1980 C C . ARG A 1 248 ? 25.016 -14.365 -11.026 1.00 84.69 248 ARG A C 1
ATOM 1982 O O . ARG A 1 248 ? 26.204 -14.061 -10.903 1.00 84.69 248 ARG A O 1
ATOM 1989 N N . TYR A 1 249 ? 24.435 -15.280 -10.253 1.00 77.50 249 TYR A N 1
ATOM 1990 C CA . TYR A 1 249 ? 25.160 -16.084 -9.267 1.00 77.50 249 TYR A CA 1
ATOM 1991 C C . TYR A 1 249 ? 25.309 -17.537 -9.746 1.00 77.50 249 TYR A C 1
ATOM 1993 O O . TYR A 1 249 ? 24.397 -18.061 -10.375 1.00 77.50 249 TYR A O 1
ATOM 2001 N N . PRO A 1 250 ? 26.435 -18.222 -9.451 1.00 76.62 250 PRO A N 1
ATOM 2002 C CA . PRO A 1 250 ? 27.584 -17.778 -8.655 1.00 76.62 250 PRO A CA 1
ATOM 2003 C C . PRO A 1 250 ? 28.682 -17.074 -9.472 1.00 76.62 250 PRO A C 1
ATOM 2005 O O . PRO A 1 250 ? 29.689 -16.680 -8.890 1.00 76.62 250 PRO A O 1
ATOM 2008 N N . THR A 1 251 ? 28.527 -16.947 -10.797 1.00 80.44 251 THR A N 1
ATOM 2009 C CA . THR A 1 251 ? 29.582 -16.448 -11.701 1.00 80.44 251 THR A CA 1
ATOM 2010 C C . THR A 1 251 ? 30.006 -15.015 -11.382 1.00 80.44 251 THR A C 1
ATOM 2012 O O . THR A 1 251 ? 31.170 -14.669 -11.556 1.00 80.44 251 THR A O 1
ATOM 2015 N N . GLY A 1 252 ? 29.083 -14.192 -10.872 1.00 79.56 252 GLY A N 1
ATOM 2016 C CA . GLY A 1 252 ? 29.321 -12.784 -10.565 1.00 79.56 252 GLY A CA 1
ATOM 2017 C C . GLY A 1 252 ? 29.380 -11.891 -11.804 1.00 79.56 252 GLY A C 1
ATOM 2018 O O . GLY A 1 252 ? 29.663 -10.703 -11.661 1.00 79.56 252 GLY A O 1
ATOM 2019 N N . GLU A 1 253 ? 29.109 -12.450 -12.985 1.00 84.12 253 GLU A N 1
ATOM 2020 C CA . GLU A 1 253 ? 29.070 -11.738 -14.259 1.00 84.12 253 GLU A CA 1
ATOM 2021 C C . GLU A 1 253 ? 27.821 -10.854 -14.333 1.00 84.12 253 GLU A C 1
ATOM 2023 O O . GLU A 1 253 ? 26.718 -11.294 -13.992 1.00 84.12 253 GLU A O 1
ATOM 2028 N N . SER A 1 254 ? 28.010 -9.613 -14.783 1.00 84.81 254 SER A N 1
ATOM 2029 C CA . SER A 1 254 ? 26.932 -8.656 -15.032 1.00 84.81 254 SER A CA 1
ATOM 2030 C C . SER A 1 254 ? 26.631 -8.584 -16.527 1.00 84.81 254 SER A C 1
ATOM 2032 O O . SER A 1 254 ? 27.527 -8.352 -17.337 1.00 84.81 254 SER A O 1
ATOM 2034 N N . GLU A 1 255 ? 25.363 -8.752 -16.887 1.00 86.81 255 GLU A N 1
ATOM 2035 C CA . GLU A 1 255 ? 24.851 -8.651 -18.256 1.00 86.81 255 GLU A CA 1
ATOM 2036 C C . GLU A 1 255 ? 23.911 -7.443 -18.356 1.00 86.81 255 GLU A C 1
ATOM 2038 O O . GLU A 1 255 ? 22.956 -7.350 -17.586 1.00 86.81 255 GLU A O 1
ATOM 2043 N N . ILE A 1 256 ? 24.158 -6.515 -19.287 1.00 87.00 256 ILE A N 1
ATOM 2044 C CA . ILE A 1 256 ? 23.232 -5.403 -19.560 1.00 87.00 256 ILE A CA 1
ATOM 2045 C C . ILE A 1 256 ? 22.045 -5.949 -20.354 1.00 87.00 256 ILE A C 1
ATOM 2047 O O . ILE A 1 256 ? 22.224 -6.492 -21.442 1.00 87.00 256 ILE A O 1
ATOM 2051 N N . VAL A 1 257 ? 20.836 -5.771 -19.826 1.00 87.44 257 VAL A N 1
ATOM 2052 C CA . VAL A 1 257 ? 19.593 -6.279 -20.434 1.00 87.44 257 VAL A CA 1
ATOM 2053 C C . VAL A 1 257 ? 18.686 -5.174 -20.964 1.00 87.44 257 VAL A C 1
ATOM 2055 O O . VAL A 1 257 ? 17.817 -5.437 -21.795 1.00 87.44 257 VAL A O 1
ATOM 2058 N N . LEU A 1 258 ? 18.885 -3.938 -20.503 1.00 86.75 258 LEU A N 1
ATOM 2059 C CA . LEU A 1 258 ? 18.107 -2.778 -20.919 1.00 86.75 258 LEU A CA 1
ATOM 2060 C C . LEU A 1 258 ? 18.985 -1.523 -20.893 1.00 86.75 258 LEU A C 1
ATOM 2062 O O . LEU A 1 258 ? 19.782 -1.323 -19.980 1.00 86.75 258 LEU A O 1
ATOM 2066 N N . ALA A 1 259 ? 18.801 -0.677 -21.900 1.00 84.94 259 ALA A N 1
ATOM 2067 C CA . ALA A 1 259 ? 19.355 0.665 -21.977 1.00 84.94 259 ALA A CA 1
ATOM 2068 C C . ALA A 1 259 ? 18.194 1.646 -22.168 1.00 84.94 259 ALA A C 1
ATOM 2070 O O . ALA A 1 259 ? 17.305 1.394 -22.986 1.00 84.94 259 ALA A O 1
ATOM 2071 N N . VAL A 1 260 ? 18.190 2.734 -21.407 1.00 84.31 260 VAL A N 1
ATOM 2072 C CA . VAL A 1 260 ? 17.114 3.724 -21.376 1.00 84.31 260 VAL A CA 1
ATOM 2073 C C . VAL A 1 260 ? 17.670 5.082 -21.780 1.00 84.31 260 VAL A C 1
ATOM 2075 O O . VAL A 1 260 ? 18.658 5.550 -21.221 1.00 84.31 260 VAL A O 1
ATOM 2078 N N . GLN A 1 261 ? 17.007 5.712 -22.747 1.00 83.25 261 GLN A N 1
ATOM 2079 C CA . GLN A 1 261 ? 17.223 7.106 -23.110 1.00 83.25 261 GLN A CA 1
ATOM 2080 C C . GLN A 1 261 ? 15.916 7.861 -22.882 1.00 83.25 261 GLN A C 1
ATOM 2082 O O . GLN A 1 261 ? 14.878 7.513 -23.453 1.00 83.25 261 GLN A O 1
ATOM 2087 N N . TYR A 1 262 ? 15.968 8.885 -22.046 1.00 81.56 262 TYR A N 1
ATOM 2088 C CA . TYR A 1 262 ? 14.882 9.813 -21.814 1.00 81.56 262 TYR A CA 1
ATOM 2089 C C . TYR A 1 262 ? 14.908 10.881 -22.900 1.00 81.56 262 TYR A C 1
ATOM 2091 O O . TYR A 1 262 ? 15.956 11.426 -23.235 1.00 81.56 262 TYR A O 1
ATOM 2099 N N . LYS A 1 263 ? 13.734 11.138 -23.474 1.00 78.12 263 LYS A N 1
ATOM 2100 C CA . LYS A 1 263 ? 13.518 12.183 -24.469 1.00 78.12 263 LYS A CA 1
ATOM 2101 C C . LYS A 1 263 ? 12.230 12.918 -24.177 1.00 78.12 263 LYS A C 1
ATOM 2103 O O . LYS A 1 263 ? 11.237 12.305 -23.771 1.00 78.12 263 LYS A O 1
ATOM 2108 N N . LEU A 1 264 ? 12.254 14.235 -24.346 1.00 74.94 264 LEU A N 1
ATOM 2109 C CA . LEU A 1 264 ? 11.073 15.058 -24.144 1.00 74.94 264 LEU A CA 1
ATOM 2110 C C . LEU A 1 264 ? 10.097 14.895 -25.316 1.00 74.94 264 LEU A C 1
ATOM 2112 O O . LEU A 1 264 ? 10.515 14.634 -26.444 1.00 74.94 264 LEU A O 1
ATOM 2116 N N . PRO A 1 265 ? 8.786 15.096 -25.094 1.00 67.50 265 PRO A N 1
ATOM 2117 C CA . PRO A 1 265 ? 7.786 14.889 -26.142 1.00 67.50 265 PRO A CA 1
ATOM 2118 C C . PRO A 1 265 ? 7.980 15.731 -27.411 1.00 67.50 265 PRO A C 1
ATOM 2120 O O . PRO A 1 265 ? 7.483 15.340 -28.463 1.00 67.50 265 PRO A O 1
ATOM 2123 N N . HIS A 1 266 ? 8.682 16.867 -27.335 1.00 66.94 266 HIS A N 1
ATOM 2124 C CA . HIS A 1 266 ? 8.990 17.690 -28.509 1.00 66.94 266 HIS A CA 1
ATOM 2125 C C . HIS A 1 266 ? 10.191 17.179 -29.318 1.00 66.94 266 HIS A C 1
ATOM 2127 O O . HIS A 1 266 ? 10.226 17.397 -30.523 1.00 66.94 266 HIS A O 1
ATOM 2133 N N . GLU A 1 267 ? 11.142 16.471 -28.697 1.00 69.31 267 GLU A N 1
ATOM 2134 C CA . GLU A 1 267 ? 12.275 15.858 -29.409 1.00 69.31 267 GLU A CA 1
ATOM 2135 C C . GLU A 1 267 ? 11.840 14.628 -30.216 1.00 69.31 267 GLU A C 1
ATOM 2137 O O . GLU A 1 267 ? 12.473 14.267 -31.206 1.00 69.31 267 GLU A O 1
ATOM 2142 N N . LEU A 1 268 ? 10.751 13.974 -29.797 1.00 68.50 268 LEU A N 1
ATOM 2143 C CA . LEU A 1 268 ? 10.169 12.833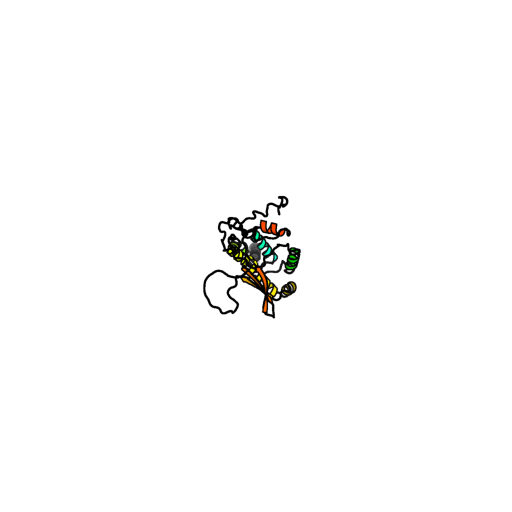 -30.497 1.00 68.50 268 LEU A CA 1
ATOM 2144 C C . LEU A 1 268 ? 8.631 12.922 -30.513 1.00 68.50 268 LEU A C 1
ATOM 2146 O O . LEU A 1 268 ? 7.960 12.245 -29.727 1.00 68.50 268 LEU A O 1
ATOM 2150 N N . PRO A 1 269 ? 8.049 13.749 -31.402 1.00 68.94 269 PRO A N 1
ATOM 2151 C CA . PRO A 1 269 ? 6.608 13.972 -31.441 1.00 68.94 269 PRO A CA 1
ATOM 2152 C C . PRO A 1 269 ? 5.814 12.685 -31.689 1.00 68.94 269 PRO A C 1
ATOM 2154 O O . PRO A 1 269 ? 6.180 11.858 -32.527 1.00 68.94 269 PRO A O 1
ATOM 2157 N N . LEU A 1 270 ? 4.652 12.547 -31.037 1.00 69.75 270 LEU A N 1
ATOM 2158 C CA . LEU A 1 270 ? 3.782 11.371 -31.190 1.00 69.75 270 LEU A CA 1
ATOM 2159 C C . LEU A 1 270 ? 3.385 11.116 -32.653 1.00 69.75 270 LEU A C 1
ATOM 2161 O O . LEU A 1 270 ? 3.307 9.967 -33.075 1.00 69.75 270 LEU A O 1
ATOM 2165 N N . ALA A 1 271 ? 3.172 12.174 -33.439 1.00 68.31 271 ALA A N 1
ATOM 2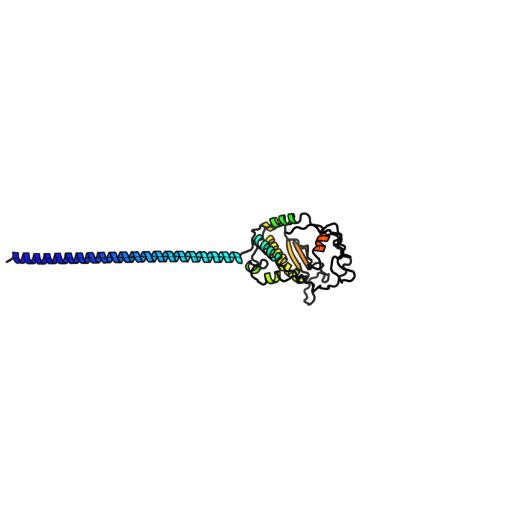166 C CA . ALA A 1 271 ? 2.867 12.050 -34.862 1.00 68.31 271 ALA A CA 1
ATOM 2167 C C . ALA A 1 271 ? 3.998 11.360 -35.647 1.00 68.31 271 ALA A C 1
ATOM 2169 O O . ALA A 1 271 ? 3.717 10.544 -36.521 1.00 68.31 271 ALA A O 1
ATOM 2170 N N . LEU A 1 272 ? 5.261 11.634 -35.298 1.00 69.00 272 LEU A N 1
ATOM 2171 C CA . LEU A 1 272 ? 6.425 10.999 -35.916 1.00 69.00 272 LEU A CA 1
ATOM 2172 C C . LEU A 1 272 ? 6.508 9.520 -35.527 1.00 69.00 272 LEU A C 1
ATOM 2174 O O . LEU A 1 272 ? 6.739 8.677 -36.388 1.00 69.00 272 LEU A O 1
ATOM 2178 N N . LEU A 1 273 ? 6.236 9.185 -34.261 1.00 70.81 273 LEU A N 1
ATOM 2179 C CA . LEU A 1 273 ? 6.146 7.791 -33.811 1.00 70.81 273 LEU A CA 1
ATOM 2180 C C . LEU A 1 273 ? 5.027 7.022 -34.522 1.00 70.81 273 LEU A C 1
ATOM 2182 O O . LEU A 1 273 ? 5.244 5.898 -34.962 1.00 70.81 273 LEU A O 1
ATOM 2186 N N . VAL A 1 274 ? 3.841 7.623 -34.657 1.00 72.56 274 VAL A N 1
ATOM 2187 C CA . VAL A 1 274 ? 2.701 7.016 -35.363 1.00 72.56 274 VAL A CA 1
ATOM 2188 C C . VAL A 1 274 ? 3.024 6.799 -36.839 1.00 72.56 274 VAL A C 1
ATOM 2190 O O . VAL A 1 274 ? 2.747 5.718 -37.353 1.00 72.56 274 VAL A O 1
ATOM 2193 N N . ALA A 1 275 ? 3.640 7.781 -37.503 1.00 68.94 275 ALA A N 1
ATOM 2194 C CA . ALA A 1 275 ? 4.083 7.640 -38.887 1.00 68.94 275 ALA A CA 1
ATOM 2195 C C . ALA A 1 275 ? 5.139 6.534 -39.031 1.00 68.94 275 ALA A C 1
ATOM 2197 O O . ALA A 1 275 ? 5.017 5.676 -39.894 1.00 68.94 275 ALA A O 1
ATOM 2198 N N . ALA A 1 276 ? 6.128 6.482 -38.138 1.00 68.25 276 ALA A N 1
ATOM 2199 C CA . ALA A 1 276 ? 7.184 5.471 -38.172 1.00 68.25 276 ALA A CA 1
ATOM 2200 C C . ALA A 1 276 ? 6.694 4.037 -37.891 1.00 68.25 276 ALA A C 1
ATOM 2202 O O . ALA A 1 276 ? 7.358 3.073 -38.268 1.00 68.25 276 ALA A O 1
ATOM 2203 N N . LEU A 1 277 ? 5.550 3.885 -37.215 1.00 71.12 277 LEU A N 1
ATOM 2204 C CA . LEU A 1 277 ? 4.932 2.595 -36.890 1.00 71.12 277 LEU A CA 1
ATOM 2205 C C . LEU A 1 277 ? 4.120 1.985 -38.042 1.00 71.12 277 LEU A C 1
ATOM 2207 O O . LEU A 1 277 ? 3.656 0.848 -37.910 1.00 71.12 277 LEU A O 1
ATOM 2211 N N . ASP A 1 278 ? 3.954 2.692 -39.165 1.00 68.94 278 ASP A N 1
ATOM 2212 C CA . ASP A 1 278 ? 3.273 2.165 -40.354 1.00 68.94 278 ASP A CA 1
ATOM 2213 C C . ASP A 1 278 ? 4.033 0.991 -41.012 1.00 68.94 278 ASP A C 1
ATOM 2215 O O . ASP A 1 278 ? 3.466 0.256 -41.824 1.00 68.94 278 ASP A O 1
ATOM 2219 N N . ASN A 1 279 ? 5.290 0.760 -40.596 1.00 61.72 279 ASN A N 1
ATOM 2220 C CA . ASN A 1 279 ? 6.184 -0.296 -41.071 1.00 61.72 279 ASN A CA 1
ATOM 2221 C C . ASN A 1 279 ? 6.418 -0.250 -42.599 1.00 61.72 279 ASN A C 1
ATOM 2223 O O . ASN A 1 279 ? 6.828 -1.244 -43.203 1.00 61.72 279 ASN A O 1
ATOM 2227 N N . THR A 1 280 ? 6.139 0.900 -43.215 1.00 58.25 280 THR A N 1
ATOM 2228 C CA . THR A 1 280 ? 6.288 1.191 -44.647 1.00 58.25 280 THR A CA 1
ATOM 2229 C C . THR A 1 280 ? 7.156 2.419 -44.903 1.00 58.25 280 THR A C 1
ATOM 2231 O O . THR A 1 280 ? 7.755 2.522 -45.972 1.00 58.25 280 THR A O 1
ATOM 2234 N N . THR A 1 281 ? 7.267 3.314 -43.924 1.00 61.88 281 THR A N 1
ATOM 2235 C CA . THR A 1 281 ? 8.083 4.522 -43.976 1.00 61.88 281 THR A CA 1
ATOM 2236 C C . THR A 1 281 ? 9.443 4.240 -43.341 1.00 61.88 281 THR A C 1
ATOM 2238 O O . THR A 1 281 ? 9.552 4.035 -42.131 1.00 61.88 281 THR A O 1
ATOM 2241 N N . GLU A 1 282 ? 10.507 4.214 -44.153 1.00 62.62 282 GLU A N 1
ATOM 2242 C CA . GLU A 1 282 ? 11.867 4.247 -43.609 1.00 62.62 282 GLU A CA 1
ATOM 2243 C C . GLU A 1 282 ? 12.076 5.574 -42.870 1.00 62.62 282 GLU A C 1
ATOM 2245 O O . GLU A 1 282 ? 11.826 6.649 -43.419 1.00 62.62 282 GLU A O 1
ATOM 2250 N N . LEU A 1 283 ? 12.548 5.502 -41.624 1.00 61.66 283 LEU A N 1
ATOM 2251 C CA . LEU A 1 283 ? 12.944 6.679 -40.857 1.00 61.66 283 LEU A CA 1
ATOM 2252 C C . LEU A 1 283 ? 14.202 7.278 -41.490 1.00 61.66 283 LEU A C 1
ATOM 2254 O O . LEU A 1 283 ? 15.325 6.897 -41.157 1.00 61.66 283 LEU A O 1
ATOM 2258 N N . ASN A 1 284 ? 14.022 8.220 -42.414 1.00 58.22 284 ASN A N 1
ATOM 2259 C CA . ASN A 1 284 ? 15.120 9.028 -42.922 1.00 58.22 284 ASN A CA 1
ATOM 2260 C C . ASN A 1 284 ? 15.392 10.180 -41.944 1.00 58.22 284 ASN A C 1
ATOM 2262 O O . ASN A 1 284 ? 14.880 11.291 -42.085 1.00 58.22 284 ASN A O 1
ATOM 2266 N N . LEU A 1 285 ? 16.187 9.878 -40.915 1.00 55.03 285 LEU A N 1
ATOM 2267 C CA . LEU A 1 285 ? 16.571 10.832 -39.870 1.00 55.03 285 LEU A CA 1
ATOM 2268 C C . LEU A 1 285 ? 17.357 12.035 -40.423 1.00 55.03 285 LEU A C 1
ATOM 2270 O O . LEU A 1 285 ? 17.373 13.073 -39.774 1.00 55.03 285 LEU A O 1
ATOM 2274 N N . ASP A 1 286 ? 17.958 11.910 -41.613 1.00 50.84 286 ASP A N 1
ATOM 2275 C CA . ASP A 1 286 ? 18.756 12.965 -42.248 1.00 50.84 286 ASP A CA 1
ATOM 2276 C C . ASP A 1 286 ? 17.890 14.000 -43.001 1.00 50.84 286 ASP A C 1
ATOM 2278 O O . ASP A 1 286 ? 18.381 15.060 -43.360 1.00 50.84 286 ASP A O 1
ATOM 2282 N N . THR A 1 287 ? 16.602 13.715 -43.248 1.00 48.22 287 THR A N 1
ATOM 2283 C CA . THR A 1 287 ? 15.674 14.626 -43.967 1.00 48.22 287 THR A CA 1
ATOM 2284 C C . THR A 1 287 ? 14.378 14.928 -43.211 1.00 48.22 287 THR A C 1
ATOM 2286 O O . THR A 1 287 ? 13.612 15.792 -43.634 1.00 48.22 287 THR A O 1
ATOM 2289 N N . GLY A 1 288 ? 14.090 14.206 -42.122 1.00 44.31 288 GLY A N 1
ATOM 2290 C CA . GLY A 1 288 ? 12.803 14.277 -41.422 1.00 44.31 288 GLY A CA 1
ATOM 2291 C C . GLY A 1 288 ? 12.790 15.008 -40.077 1.00 44.31 288 GLY A C 1
ATOM 2292 O O . GLY A 1 288 ? 11.700 15.204 -39.546 1.00 44.31 288 GLY A O 1
ATOM 2293 N N . ILE A 1 289 ? 13.947 15.355 -39.497 1.00 46.50 289 ILE A N 1
ATOM 2294 C CA . ILE A 1 289 ? 14.026 15.881 -38.115 1.00 46.50 289 ILE A CA 1
ATOM 2295 C C . ILE A 1 289 ? 14.739 17.236 -38.021 1.00 46.50 289 ILE A C 1
ATOM 2297 O O . ILE A 1 289 ? 14.459 17.991 -37.098 1.00 46.50 289 ILE A O 1
ATOM 2301 N N . ILE A 1 290 ? 15.625 17.565 -38.959 1.00 40.94 290 ILE A N 1
ATOM 2302 C CA . ILE A 1 290 ? 16.412 18.801 -38.932 1.00 40.94 290 ILE A CA 1
ATOM 2303 C C . ILE A 1 290 ? 16.356 19.363 -40.355 1.00 40.94 290 ILE A C 1
ATOM 2305 O O . ILE A 1 290 ? 16.794 18.685 -41.286 1.00 40.94 290 ILE A O 1
ATOM 2309 N N . ASP A 1 291 ? 15.746 20.535 -40.553 1.00 40.25 291 ASP A N 1
ATOM 2310 C CA . ASP A 1 291 ? 16.011 21.306 -41.768 1.00 40.25 291 ASP A CA 1
ATOM 2311 C C . ASP A 1 291 ? 17.489 21.716 -41.753 1.00 40.25 291 ASP A C 1
ATOM 2313 O O . ASP A 1 291 ? 18.080 21.879 -40.691 1.00 40.25 291 ASP A O 1
ATOM 2317 N N . GLU A 1 292 ? 18.135 21.848 -42.913 1.00 42.00 292 GLU A N 1
ATOM 2318 C CA . GLU A 1 292 ? 19.575 22.172 -42.980 1.00 42.00 292 GLU A CA 1
ATOM 2319 C C . GLU A 1 292 ? 19.944 23.485 -42.246 1.00 42.00 292 GLU A C 1
ATOM 2321 O O . GLU A 1 292 ? 21.121 23.721 -41.971 1.00 42.00 292 GLU A O 1
ATOM 2326 N N . ASP A 1 293 ? 18.938 24.285 -41.877 1.00 44.22 293 ASP A N 1
ATOM 2327 C CA . ASP A 1 293 ? 19.047 25.583 -41.219 1.00 44.22 293 ASP A CA 1
ATOM 2328 C C . ASP A 1 293 ? 18.760 25.555 -39.696 1.00 44.22 293 ASP A C 1
ATOM 2330 O O . ASP A 1 293 ? 19.042 26.538 -39.015 1.00 44.22 293 ASP A O 1
ATOM 2334 N N . GLY A 1 294 ? 18.273 24.441 -39.127 1.00 41.28 294 GLY A N 1
ATOM 2335 C CA . GLY A 1 294 ? 18.011 24.283 -37.686 1.00 41.28 294 GLY A CA 1
ATOM 2336 C C . GLY A 1 294 ? 16.879 25.155 -37.122 1.00 41.28 294 GLY A C 1
ATOM 2337 O O . GLY A 1 294 ? 16.778 25.301 -35.903 1.00 41.28 294 GLY A O 1
ATOM 2338 N N . GLU A 1 295 ? 16.048 25.744 -37.981 1.00 38.06 295 GLU A N 1
ATOM 2339 C CA . GLU A 1 295 ? 15.051 26.760 -37.620 1.00 38.06 295 GLU A CA 1
ATOM 2340 C C . GLU A 1 295 ? 13.651 26.156 -37.395 1.00 38.06 295 GLU A C 1
ATOM 2342 O O . GLU A 1 295 ? 12.812 26.786 -36.747 1.00 38.06 295 GLU A O 1
ATOM 2347 N N . GLU A 1 296 ? 13.379 24.925 -37.857 1.00 38.12 296 GLU A N 1
ATOM 2348 C CA . GLU A 1 296 ? 12.038 24.334 -37.755 1.00 38.12 296 GLU A CA 1
ATOM 2349 C C . GLU A 1 296 ? 12.038 22.852 -37.319 1.00 38.12 296 GLU A C 1
ATOM 2351 O O . GLU A 1 296 ? 12.163 21.920 -38.113 1.00 38.12 296 GLU A O 1
ATOM 2356 N N . PHE A 1 297 ? 11.808 22.606 -36.021 1.00 37.81 297 PHE A N 1
ATOM 2357 C CA . PHE A 1 297 ? 11.432 21.279 -35.515 1.00 37.81 297 PHE A CA 1
ATOM 2358 C C . PHE A 1 297 ? 9.966 20.983 -35.880 1.00 37.81 297 PHE A C 1
ATOM 2360 O O . PHE A 1 297 ? 9.039 21.384 -35.172 1.00 37.81 297 PHE A O 1
ATOM 2367 N N . GLY A 1 298 ? 9.729 20.257 -36.975 1.00 41.38 298 GLY A N 1
ATOM 2368 C CA . GLY A 1 298 ? 8.376 19.845 -37.355 1.00 41.38 298 GLY A CA 1
ATOM 2369 C C . GLY A 1 298 ? 8.308 18.920 -38.577 1.00 41.38 298 GLY A C 1
ATOM 2370 O O . GLY A 1 298 ? 9.166 18.984 -39.455 1.00 41.38 298 GLY A O 1
ATOM 2371 N N . PRO A 1 299 ? 7.286 18.043 -38.679 1.00 41.53 299 PRO A N 1
ATOM 2372 C CA . PRO A 1 299 ? 7.118 17.128 -39.803 1.00 41.53 299 PRO A CA 1
ATOM 2373 C C . PRO A 1 299 ? 6.583 17.884 -41.027 1.00 41.53 299 PRO A C 1
ATOM 2375 O O . PRO A 1 299 ? 5.437 17.689 -41.430 1.00 41.53 299 PRO A O 1
ATOM 2378 N N . ASN A 1 300 ? 7.402 18.728 -41.650 1.00 42.59 300 ASN A N 1
ATOM 2379 C CA . ASN A 1 300 ? 6.980 19.499 -42.822 1.00 42.59 300 ASN A CA 1
ATOM 2380 C C . ASN A 1 300 ? 6.647 18.611 -44.034 1.00 42.59 300 ASN A C 1
ATOM 2382 O O . ASN A 1 300 ? 5.870 19.018 -44.894 1.00 42.59 300 ASN A O 1
ATOM 2386 N N . ASN A 1 301 ? 7.155 17.371 -44.082 1.00 41.66 301 ASN A N 1
ATOM 2387 C CA . ASN A 1 301 ? 7.006 16.495 -45.251 1.00 41.66 301 ASN A CA 1
ATOM 2388 C C . ASN A 1 301 ? 6.384 15.108 -45.001 1.00 41.66 301 ASN A C 1
ATOM 2390 O O . ASN A 1 301 ? 6.136 14.389 -45.966 1.00 41.66 301 ASN A O 1
ATOM 2394 N N . LEU A 1 302 ? 6.067 14.717 -43.759 1.00 40.28 302 LEU A N 1
ATOM 2395 C CA . LEU A 1 302 ? 5.466 13.393 -43.486 1.00 40.28 302 LEU A CA 1
ATOM 2396 C C . LEU A 1 302 ? 3.926 13.375 -43.561 1.00 40.28 302 LEU A C 1
ATOM 2398 O O . LEU A 1 302 ? 3.331 12.308 -43.689 1.00 40.28 302 LEU A O 1
ATOM 2402 N N . LEU A 1 303 ? 3.262 14.536 -43.519 1.00 37.19 303 LEU A N 1
ATOM 2403 C CA . LEU A 1 303 ? 1.792 14.634 -43.480 1.00 37.19 303 LEU A CA 1
ATOM 2404 C C . LEU A 1 303 ? 1.119 14.840 -44.847 1.00 37.19 303 LEU A C 1
ATOM 2406 O O . LEU A 1 303 ? -0.106 14.860 -44.924 1.00 37.19 303 LEU A O 1
ATOM 2410 N N . LEU A 1 304 ? 1.874 14.946 -45.944 1.00 35.66 304 LEU A N 1
ATOM 2411 C CA . LEU A 1 304 ? 1.286 15.143 -47.277 1.00 35.66 304 LEU A CA 1
ATOM 2412 C C . LEU A 1 304 ? 0.711 13.861 -47.913 1.00 35.66 304 LEU A C 1
ATOM 2414 O O . LEU A 1 304 ? 0.151 13.941 -49.005 1.00 35.66 304 LEU A O 1
ATOM 2418 N N . GLN A 1 305 ? 0.808 12.690 -47.263 1.00 35.91 305 GLN A N 1
ATOM 2419 C CA . GLN A 1 305 ? 0.359 11.419 -47.859 1.00 35.91 305 GLN A CA 1
ATOM 2420 C C . GLN A 1 305 ? -0.660 10.589 -47.063 1.00 35.91 305 GLN A C 1
ATOM 2422 O O . GLN A 1 305 ? -1.182 9.622 -47.618 1.00 35.91 305 GLN A O 1
ATOM 2427 N N . SER A 1 306 ? -1.042 10.947 -45.834 1.00 33.78 306 SER A N 1
ATOM 2428 C CA . SER A 1 306 ? -2.055 10.182 -45.088 1.00 33.78 306 SER A CA 1
ATOM 2429 C C . SER A 1 306 ? -3.389 10.932 -44.998 1.00 33.78 306 SER A C 1
ATOM 2431 O O . SER A 1 306 ? -3.519 11.999 -44.406 1.00 33.78 306 SER A O 1
ATOM 2433 N N . SER A 1 307 ? -4.406 10.364 -45.656 1.00 29.02 307 SER A N 1
ATOM 2434 C CA . SER A 1 307 ? -5.772 10.900 -45.704 1.00 29.02 307 SER A CA 1
ATOM 2435 C C . SER A 1 307 ? -6.422 10.968 -44.310 1.00 29.02 307 SER A C 1
ATOM 2437 O O . SER A 1 307 ? -6.234 10.054 -43.505 1.00 29.02 307 SER A O 1
ATOM 2439 N N . PRO A 1 308 ? -7.256 11.986 -44.030 1.00 32.00 308 PRO A N 1
ATOM 2440 C CA . PRO A 1 308 ? -7.813 12.219 -42.708 1.00 32.00 308 PRO A CA 1
ATOM 2441 C C . PRO A 1 308 ? -9.124 11.454 -42.565 1.00 32.00 308 PRO A C 1
ATOM 2443 O O . PRO A 1 308 ? -10.178 12.013 -42.831 1.00 32.00 308 PRO A O 1
ATOM 2446 N N . ASN A 1 309 ? -9.102 10.177 -42.194 1.00 33.12 309 ASN A N 1
ATOM 2447 C CA . ASN A 1 309 ? -10.302 9.521 -41.674 1.00 33.12 309 ASN A CA 1
ATOM 2448 C C . ASN A 1 309 ? -9.931 8.305 -40.828 1.00 33.12 309 ASN A C 1
ATOM 2450 O O . ASN A 1 309 ? -9.123 7.486 -41.247 1.00 33.12 309 ASN A O 1
ATOM 2454 N N . TYR A 1 310 ? -10.640 8.180 -39.704 1.00 31.48 310 TYR A N 1
ATOM 2455 C CA . TYR A 1 310 ? -10.644 7.100 -38.710 1.00 31.48 310 TYR A CA 1
ATOM 2456 C C . TYR A 1 310 ? -9.690 7.232 -37.527 1.00 31.48 310 TYR A C 1
ATOM 2458 O O . TYR A 1 310 ? -8.635 6.621 -37.512 1.00 31.48 310 TYR A O 1
ATOM 2466 N N . PHE A 1 311 ? -10.185 7.858 -36.456 1.00 29.95 311 PHE A N 1
ATOM 2467 C CA . PHE A 1 311 ? -10.107 7.269 -35.115 1.00 29.95 311 PHE A CA 1
ATOM 2468 C C . PHE A 1 311 ? -11.384 7.608 -34.315 1.00 29.95 311 PHE A C 1
ATOM 2470 O O . PHE A 1 311 ? -11.751 8.781 -34.248 1.00 29.95 311 PHE A O 1
ATOM 2477 N N . PRO A 1 312 ? -12.095 6.619 -33.734 1.00 25.23 312 PRO A N 1
ATOM 2478 C CA . PRO A 1 312 ? -13.104 6.859 -32.706 1.00 25.23 312 PRO A CA 1
ATOM 2479 C C . PRO A 1 312 ? -12.445 7.054 -31.321 1.00 25.23 312 PRO A C 1
ATOM 2481 O O . PRO A 1 312 ? -11.317 6.599 -31.117 1.00 25.23 312 PRO A O 1
ATOM 2484 N N . PRO A 1 313 ? -13.130 7.727 -30.378 1.00 31.59 313 PRO A N 1
ATOM 2485 C CA . PRO A 1 313 ? -12.586 8.062 -29.062 1.00 31.59 313 PRO A CA 1
ATOM 2486 C C . PRO A 1 313 ? -12.533 6.835 -28.136 1.00 31.59 313 PRO A C 1
ATOM 2488 O O . PRO A 1 313 ? -13.464 6.026 -28.133 1.00 31.59 313 PRO A O 1
ATOM 2491 N N . TRP A 1 314 ? -11.445 6.729 -27.365 1.00 35.16 314 TRP A N 1
ATOM 2492 C CA . TRP A 1 314 ? -11.277 5.804 -26.237 1.00 35.16 314 TRP A CA 1
ATOM 2493 C C . TRP A 1 314 ? -11.805 6.431 -24.948 1.00 35.16 314 TRP A C 1
ATOM 2495 O O . TRP A 1 314 ? -11.563 7.646 -24.757 1.00 35.16 314 TRP A O 1
#